Protein AF-0000000068522791 (afdb_homodimer)

Solvent-accessible surface area (backbone atoms only — not comparable to full-atom values): 18220 Å² total; per-residue (Å²): 136,84,82,79,76,77,77,78,77,76,76,75,74,74,69,74,73,70,72,64,65,71,56,60,36,57,36,72,69,38,44,44,50,60,45,30,53,58,14,50,74,73,72,33,70,61,61,42,84,34,72,59,32,18,51,50,21,39,50,47,45,63,75,40,37,73,50,70,36,30,86,83,41,71,41,74,68,46,68,53,55,20,36,40,41,31,57,43,73,51,34,90,73,70,37,47,43,54,42,52,48,59,22,52,62,17,47,83,14,49,39,77,88,78,70,42,61,50,98,46,73,20,61,49,20,39,39,62,41,15,47,78,32,42,31,34,13,55,28,74,45,72,36,88,56,54,68,32,7,25,37,36,27,36,24,38,38,54,57,21,68,48,74,96,58,72,39,115,137,84,81,79,77,76,76,75,74,76,74,74,73,74,68,73,71,69,71,65,63,70,55,59,35,56,35,72,68,38,43,44,49,60,45,30,52,59,13,51,74,73,72,33,68,62,60,41,84,33,71,58,34,18,50,48,21,39,50,48,45,64,76,40,38,73,48,71,37,30,87,84,43,72,41,73,67,47,69,53,55,20,36,40,41,31,56,41,75,52,34,90,72,68,36,47,42,55,43,51,48,58,22,54,62,17,47,83,14,48,38,78,87,78,69,41,61,49,97,46,75,20,61,49,18,39,39,63,40,15,46,79,32,43,31,32,14,55,28,74,44,74,34,88,57,54,69,31,6,26,38,35,28,36,26,39,36,54,57,22,69,48,76,95,57,73,38,116

Organism: Arachis hypogaea (NCBI:txid3818)

Secondary structure (DSSP, 8-state):
-------------------THHHHTTSHHHHHHHHHHHHHTTTPPPPEE-HHHHHHHHHHHHHTHHHHT-TTS-GGG-EETTEEEEEETT-S---HHHHHHHHHGGGGGEETTTTEE-SS--HHHHHHT-TT--EEEEEEEE-SSGGG-EEEEEEEES----TT----/-------------------THHHHTTSHHHHHHHHHHHHHTTTPPPPEE-HHHHHHHHHHHHHTHHHHT-TTS-GGG-EETTEEEEEETT-S---HHHHHHHHHGGGGGEETTTTEE-SS--HHHHHHT-TT--EEEEEEEE-SSGGG-EEEEEEEES----TT----

InterPro domains:
  IPR001283 Cysteine-rich secretory protein-related [PR00837] (47-65)
  IPR001283 Cysteine-rich secretory protein-related [PR00837] (99-112)
  IPR001283 Cysteine-rich secretory protein-related [PR00837] (122-138)
  IPR001283 Cysteine-rich secretory protein-related [PR00837] (151-164)
  IPR001283 Cysteine-rich secretory protein-related [PTHR10334] (29-162)
  IPR014044 CAP domain [PF00188] (32-156)
  IPR014044 CAP domain [SM00198] (26-164)
  IPR035940 CAP superfamily [G3DSA:3.40.33.10] (26-168)
  IPR035940 CAP superfamily [SSF55797] (18-168)

pLDDT: mean 84.37, std 18.83, range [30.98, 98.88]

Radius of gyration: 26.17 Å; Cα contacts (8 Å, |Δi|>4): 638; chains: 2; bounding box: 61×66×133 Å

Nearest PDB structures (foldseek):
  1xta-assembly1_B  TM=8.138E-01  e=1.873E-08  Naja atra
  1rc9-assembly1_A  TM=7.883E-01  e=1.256E-08  Trimeresurus stejnegeri
  1wvr-assembly1_A  TM=7.835E-01  e=2.288E-08  Protobothrops flavoviridis
  3mz8-assembly2_B  TM=7.778E-01  e=9.901E-08  Naja atra
  6any-assembly1_A  TM=7.409E-01  e=8.915E-07  Brugia malayi

Sequence (336 aa):
MKRLLKILVVLLKLLSVAPLSLLAQNLPRDYLEIHNNARASVGVGPLKWEPMLEMEAYEFLHQHIVVFCSKEVPVARYVSMGHNIARELGSKNFSGIDAVRTWVAQKKNYNHTSNSCVGGECRGYTQVVWKTTTHVGCARVMCDNKNAGIVVSCVYFPPGNIPALRPYMKRLLKILVVLLKLLSVAPLSLLAQNLPRDYLEIHNNARASVGVGPLKWEPMLEMEAYEFLHQHIVVFCSKEVPVARYVSMGHNIARELGSKNFSGIDAVRTWVAQKKNYNHTSNSCVGGEC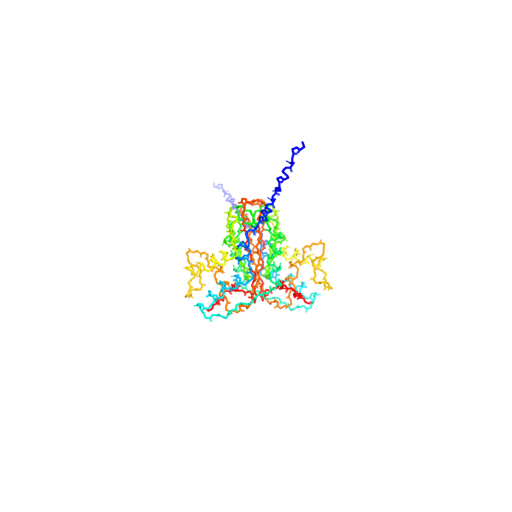RGYTQVVWKTTTHVGCARVMCDNKNAGIVVSCVYFPPGNIPALRPY

Foldseek 3Di:
DPPPPPPPPPPPPCPVPPPPVLVVCADPVNLQVLLQVLQVVVPADGADEDVVQQVVQVVVCVVCVCQLLDPPHDQCQDDDWQKHKDFDFLDARCYSNNRLVSQCVQVVQADQVVRDGHPDDNRSNLQSNQRVWHYKHKDKDQRPPSRSGIMMMMGIPPTDPDPPDGSD/DDDPPPPPPPPPPPPVPPPPVLVVCADPVNLQVLLQVLQVVVPADGADEDVVQQVVQVVVCVVCVCQLLDPVHPQCQDDDWQKHKDFDFLDARCGSNNRLVSQCVQVVQADQVVRDGHPDDNRSNLQSNQRVWHYKHKDKDQRPPSRSGIMMMMGIPPTDPDPPDGSD

Structure (mmCIF, N/CA/C/O backbone):
data_AF-0000000068522791-model_v1
#
loop_
_entity.id
_entity.type
_entity.pdbx_description
1 polymer 'SCP domain-containing protein'
#
loop_
_atom_site.group_PDB
_atom_site.id
_atom_site.type_symbol
_atom_site.label_atom_id
_atom_site.label_alt_id
_atom_site.label_comp_id
_atom_site.label_asym_id
_atom_site.label_entity_id
_atom_site.label_seq_id
_atom_site.pdbx_PDB_ins_code
_atom_site.Cartn_x
_atom_site.Cartn_y
_atom_site.Cartn_z
_atom_site.occupancy
_atom_site.B_iso_or_equiv
_atom_site.auth_seq_id
_atom_site.auth_comp_id
_atom_site.auth_asym_id
_atom_site.auth_atom_id
_atom_site.pdbx_PDB_model_num
ATOM 1 N N . MET A 1 1 ? 44.875 -30.5 -61.5 1 31.86 1 MET A N 1
ATOM 2 C CA . MET A 1 1 ? 43.594 -29.844 -61.438 1 31.86 1 MET A CA 1
ATOM 3 C C . MET A 1 1 ? 42.719 -30.438 -60.312 1 31.86 1 MET A C 1
ATOM 5 O O . MET A 1 1 ? 42 -31.422 -60.531 1 31.86 1 MET A O 1
ATOM 9 N N . LYS A 1 2 ? 43.312 -30.531 -59.031 1 30.98 2 LYS A N 1
ATOM 10 C CA . LYS A 1 2 ? 42.75 -31.062 -57.781 1 30.98 2 LYS A CA 1
ATOM 11 C C . LYS A 1 2 ? 41.469 -30.344 -57.406 1 30.98 2 LYS A C 1
ATOM 13 O O . LYS A 1 2 ? 41.406 -29.109 -57.469 1 30.98 2 LYS A O 1
ATOM 18 N N . ARG A 1 3 ? 40.219 -30.969 -57.594 1 33.72 3 ARG A N 1
ATOM 19 C CA . ARG A 1 3 ? 38.844 -30.688 -57.219 1 33.72 3 ARG A CA 1
ATOM 20 C C . ARG A 1 3 ? 38.75 -30.203 -55.781 1 33.72 3 ARG A C 1
ATOM 22 O O . ARG A 1 3 ? 39.281 -30.859 -54.875 1 33.72 3 ARG A O 1
ATOM 29 N N . LEU A 1 4 ? 38.719 -28.797 -55.531 1 37.19 4 LEU A N 1
ATOM 30 C CA . LEU A 1 4 ? 38.438 -27.984 -54.375 1 37.19 4 LEU A CA 1
ATOM 31 C C . LEU A 1 4 ? 37.188 -28.469 -53.625 1 37.19 4 LEU A C 1
ATOM 33 O O . LEU A 1 4 ? 36.094 -28.438 -54.188 1 37.19 4 LEU A O 1
ATOM 37 N N . LEU A 1 5 ? 37.188 -29.609 -53 1 42.97 5 LEU A N 1
ATOM 38 C CA . LEU A 1 5 ? 36.094 -30.062 -52.156 1 42.97 5 LEU A CA 1
ATOM 39 C C . LEU A 1 5 ? 35.625 -28.969 -51.219 1 42.97 5 LEU A C 1
ATOM 41 O O . LEU A 1 5 ? 36.438 -28.484 -50.406 1 42.97 5 LEU A O 1
ATOM 45 N N . LYS A 1 6 ? 34.719 -28.016 -51.688 1 41.56 6 LYS A N 1
ATOM 46 C CA . LYS A 1 6 ? 34.031 -27.031 -50.844 1 41.56 6 LYS A CA 1
ATOM 47 C C . LYS A 1 6 ? 33.375 -27.688 -49.625 1 41.56 6 LYS A C 1
ATOM 49 O O . LYS A 1 6 ? 32.594 -28.625 -49.781 1 41.56 6 LYS A O 1
ATOM 54 N N . ILE A 1 7 ? 34.062 -27.766 -48.5 1 40.97 7 ILE A N 1
ATOM 55 C CA . ILE A 1 7 ? 33.531 -28.062 -47.188 1 40.97 7 ILE A CA 1
ATOM 56 C C . ILE A 1 7 ? 32.344 -27.125 -46.906 1 40.97 7 ILE A C 1
ATOM 58 O O . ILE A 1 7 ? 32.5 -25.906 -46.875 1 40.97 7 ILE A O 1
ATOM 62 N N . LEU A 1 8 ? 31.141 -27.438 -47.375 1 38.88 8 LEU A N 1
ATOM 63 C CA . LEU A 1 8 ? 29.938 -26.734 -46.906 1 38.88 8 LEU A CA 1
ATOM 64 C C . LEU A 1 8 ? 29.844 -26.75 -45.406 1 38.88 8 LEU A C 1
ATOM 66 O O . LEU A 1 8 ? 29.734 -27.812 -44.781 1 38.88 8 LEU A O 1
ATOM 70 N N . VAL A 1 9 ? 30.469 -25.828 -44.656 1 40.41 9 VAL A N 1
ATOM 71 C CA . VAL A 1 9 ? 30.25 -25.594 -43.219 1 40.41 9 VAL A CA 1
ATOM 72 C C . VAL A 1 9 ? 28.781 -25.328 -42.969 1 40.41 9 VAL A C 1
ATOM 74 O O . VAL A 1 9 ? 28.219 -24.344 -43.469 1 40.41 9 VAL A O 1
ATOM 77 N N . VAL A 1 10 ? 27.938 -26.391 -42.906 1 39.25 10 VAL A N 1
ATOM 78 C CA . VAL A 1 10 ? 26.594 -26.203 -42.375 1 39.25 10 VAL A CA 1
ATOM 79 C C . VAL A 1 10 ? 26.641 -25.453 -41.062 1 39.25 10 VAL A C 1
ATOM 81 O O . VA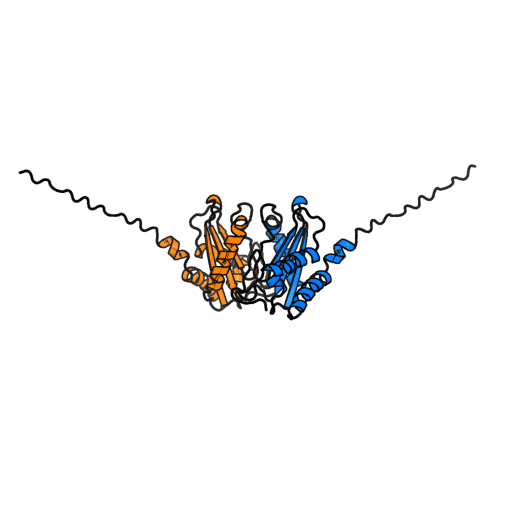L A 1 10 ? 27.203 -25.969 -40.094 1 39.25 10 VAL A O 1
ATOM 84 N N . LEU A 1 11 ? 26.734 -24.156 -41.062 1 42 11 LEU A N 1
ATOM 85 C CA . LEU A 1 11 ? 26.484 -23.344 -39.875 1 42 11 LEU A CA 1
ATOM 86 C C . LEU A 1 11 ? 25.156 -23.719 -39.25 1 42 11 LEU A C 1
ATOM 88 O O . LEU A 1 11 ? 24.094 -23.453 -39.812 1 42 11 LEU A O 1
ATOM 92 N N . LEU A 1 12 ? 25.062 -24.906 -38.656 1 40.38 12 LEU A N 1
ATOM 93 C CA . LEU A 1 12 ? 23.922 -25.125 -37.781 1 40.38 12 LEU A CA 1
ATOM 94 C C . LEU A 1 12 ? 23.734 -23.953 -36.844 1 40.38 12 LEU A C 1
ATOM 96 O O . LEU A 1 12 ? 24.609 -23.625 -36.031 1 40.38 12 LEU A O 1
ATOM 100 N N . LYS A 1 13 ? 23.094 -22.859 -37.312 1 40.22 13 LYS A N 1
ATOM 101 C CA . LYS A 1 13 ? 22.578 -21.797 -36.469 1 40.22 13 LYS A CA 1
ATOM 102 C C . LYS A 1 13 ? 21.984 -22.359 -35.188 1 40.22 13 LYS A C 1
ATOM 104 O O . LYS A 1 13 ? 21 -23.109 -35.219 1 40.22 13 LYS A O 1
ATOM 109 N N . LEU A 1 14 ? 22.766 -22.703 -34.188 1 41.62 14 LEU A N 1
ATOM 110 C CA . LEU A 1 14 ? 22.312 -22.828 -32.812 1 41.62 14 LEU A CA 1
ATOM 111 C C . LEU A 1 14 ? 21.359 -21.688 -32.469 1 41.62 14 LEU A C 1
ATOM 113 O O . LEU A 1 14 ? 21.797 -20.562 -32.25 1 41.62 14 LEU A O 1
ATOM 117 N N . LEU A 1 15 ? 20.312 -21.484 -33.219 1 40.19 15 LEU A N 1
ATOM 118 C CA . LEU A 1 15 ? 19.344 -20.594 -32.625 1 40.19 15 LEU A CA 1
ATOM 119 C C . LEU A 1 15 ? 19.188 -20.875 -31.125 1 40.19 15 LEU A C 1
ATOM 121 O O . LEU A 1 15 ? 18.844 -21.984 -30.734 1 40.19 15 LEU A O 1
ATOM 125 N N . SER A 1 16 ? 20.031 -20.406 -30.359 1 41.19 16 SER A N 1
ATOM 126 C CA . SER A 1 16 ? 19.875 -20.375 -28.906 1 41.19 16 SER A CA 1
ATOM 127 C C . SER A 1 16 ? 18.406 -20.172 -28.516 1 41.19 16 SER A C 1
ATOM 129 O O . SER A 1 16 ? 17.812 -19.156 -28.859 1 41.19 16 SER A O 1
ATOM 131 N N . VAL A 1 17 ? 17.5 -21.109 -28.609 1 42.47 17 VAL A N 1
ATOM 132 C CA . VAL A 1 17 ? 16.203 -21.078 -27.953 1 42.47 17 VAL A CA 1
ATOM 133 C C . VAL A 1 17 ? 16.344 -20.453 -26.562 1 42.47 17 VAL A C 1
ATOM 135 O O . VAL A 1 17 ? 16.969 -21.047 -25.672 1 42.47 17 VAL A O 1
ATOM 138 N N . ALA A 1 18 ? 16.609 -19.297 -26.391 1 44.66 18 ALA A N 1
ATOM 139 C CA . ALA A 1 18 ? 16.375 -18.672 -25.094 1 44.66 18 ALA A CA 1
ATOM 140 C C . ALA A 1 18 ? 15.195 -19.328 -24.375 1 44.66 18 ALA A C 1
ATOM 142 O O . ALA A 1 18 ? 14.125 -19.531 -24.969 1 44.66 18 ALA A O 1
ATOM 143 N N . PRO A 1 19 ? 15.281 -20.078 -23.203 1 46.03 19 PRO A N 1
ATOM 144 C CA . PRO A 1 19 ? 14.305 -21 -22.625 1 46.03 19 PRO A CA 1
ATOM 145 C C . PRO A 1 19 ? 12.906 -20.406 -22.531 1 46.03 19 PRO A C 1
ATOM 147 O O . PRO A 1 19 ? 12.719 -19.344 -21.906 1 46.03 19 PRO A O 1
ATOM 150 N N . LEU A 1 20 ? 11.914 -20.5 -23.391 1 47.22 20 LEU A N 1
ATOM 151 C CA . LEU A 1 20 ? 10.461 -20.422 -23.359 1 47.22 20 LEU A CA 1
ATOM 152 C C . LEU A 1 20 ? 9.93 -20.672 -21.953 1 47.22 20 LEU A C 1
ATOM 154 O O . LEU A 1 20 ? 8.875 -20.156 -21.578 1 47.22 20 LEU A O 1
ATOM 158 N N . SER A 1 21 ? 10.648 -21.516 -21.125 1 48.28 21 SER A N 1
ATOM 159 C CA . SER A 1 21 ? 10.18 -21.922 -19.812 1 48.28 21 SER A CA 1
ATOM 160 C C . SER A 1 21 ? 10.039 -20.734 -18.875 1 48.28 21 SER A C 1
ATOM 162 O O . SER A 1 21 ? 9.141 -20.703 -18.031 1 48.28 21 SER A O 1
ATOM 164 N N . LEU A 1 22 ? 11.031 -19.719 -18.844 1 53.22 22 LEU A N 1
ATOM 165 C CA . LEU A 1 22 ? 10.945 -18.562 -17.953 1 53.22 22 LEU A CA 1
ATOM 166 C C . LEU A 1 22 ? 9.688 -17.75 -18.234 1 53.22 22 LEU A C 1
ATOM 168 O O . LEU A 1 22 ? 9.062 -17.219 -17.312 1 53.22 22 LEU A O 1
ATOM 172 N N . LEU A 1 23 ? 9.234 -17.75 -19.484 1 59.53 23 LEU A N 1
ATOM 173 C CA . LEU A 1 23 ? 8.016 -17.031 -19.844 1 59.53 23 LEU A CA 1
ATOM 174 C C . LEU A 1 23 ? 6.781 -17.781 -19.344 1 59.53 23 LEU A C 1
ATOM 176 O O . LEU A 1 23 ? 5.816 -17.156 -18.906 1 59.53 23 LEU A O 1
ATOM 180 N N . ALA A 1 24 ? 6.91 -19.156 -19.281 1 70.5 24 ALA A N 1
ATOM 181 C CA . ALA A 1 24 ? 5.727 -19.969 -19 1 70.5 24 ALA A CA 1
ATOM 182 C C . ALA A 1 24 ? 5.281 -19.812 -17.547 1 70.5 24 ALA A C 1
ATOM 184 O O . ALA A 1 24 ? 4.086 -19.859 -17.25 1 70.5 24 ALA A O 1
ATOM 185 N N . GLN A 1 25 ? 6.027 -19.375 -16.625 1 82.31 25 GLN A N 1
ATOM 186 C CA . GLN A 1 25 ? 5.648 -19.297 -15.227 1 82.31 25 GLN A CA 1
ATOM 187 C C . GLN A 1 25 ? 5.402 -17.859 -14.805 1 82.31 25 GLN A C 1
ATOM 189 O O . GLN A 1 25 ? 5.121 -17.578 -13.633 1 82.31 25 GLN A O 1
ATOM 194 N N . ASN A 1 26 ? 5.285 -17 -15.867 1 90.81 26 ASN A N 1
ATOM 195 C CA . ASN A 1 26 ? 5.219 -15.578 -15.562 1 90.81 26 ASN A CA 1
ATOM 196 C C . ASN A 1 26 ? 4.129 -14.883 -16.375 1 90.81 26 ASN A C 1
ATOM 198 O O . ASN A 1 26 ? 4.082 -13.656 -16.438 1 90.81 26 ASN A O 1
ATOM 202 N N . LEU A 1 27 ? 3.234 -15.766 -17.031 1 94.31 27 LEU A N 1
ATOM 203 C CA . LEU A 1 27 ? 2.125 -15.211 -17.797 1 94.31 27 LEU A CA 1
ATOM 204 C C . LEU A 1 27 ? 0.906 -14.984 -16.906 1 94.31 27 LEU A C 1
ATOM 206 O O . LEU A 1 27 ? 0.751 -15.641 -15.875 1 94.31 27 LEU A O 1
ATOM 210 N N . PRO A 1 28 ? 0.032 -14.062 -17.312 1 96.69 28 PRO A N 1
ATOM 211 C CA . PRO A 1 28 ? -1.192 -13.812 -16.547 1 96.69 28 PRO A CA 1
ATOM 212 C C . PRO A 1 28 ? -1.929 -15.102 -16.172 1 96.69 28 PRO A C 1
ATOM 214 O O . PRO A 1 28 ? -2.379 -15.25 -15.039 1 96.69 28 PRO A O 1
ATOM 217 N N . ARG A 1 29 ? -2.01 -16.047 -17.156 1 96.88 29 ARG A N 1
ATOM 218 C CA . ARG A 1 29 ? -2.734 -17.297 -16.891 1 96.88 29 ARG A CA 1
ATOM 219 C C . ARG A 1 29 ? -2.078 -18.078 -15.75 1 96.88 29 ARG A C 1
ATOM 221 O O . ARG A 1 29 ? -2.762 -18.75 -14.977 1 96.88 29 ARG A O 1
ATOM 228 N N . ASP A 1 30 ? -0.759 -18.031 -15.656 1 97 30 ASP A N 1
ATOM 229 C CA . ASP A 1 30 ? -0.034 -18.75 -14.609 1 97 30 ASP A CA 1
ATOM 230 C C . ASP A 1 30 ? -0.344 -18.156 -13.234 1 97 30 ASP A C 1
ATOM 232 O O . ASP A 1 30 ? -0.608 -18.906 -12.289 1 97 30 ASP A O 1
ATOM 236 N N . TYR A 1 31 ? -0.304 -16.812 -13.117 1 98.19 31 TYR A N 1
ATOM 237 C CA . TYR A 1 31 ? -0.677 -16.156 -11.875 1 98.19 31 TYR A CA 1
ATOM 238 C C . TYR A 1 31 ? -2.105 -16.5 -11.477 1 98.19 31 TYR A C 1
ATOM 240 O O . TYR A 1 31 ? -2.371 -16.828 -10.32 1 98.19 31 TYR A O 1
ATOM 248 N N . LEU A 1 32 ? -3.012 -16.453 -12.43 1 98.69 32 LEU A N 1
ATOM 249 C CA . LEU A 1 32 ? -4.434 -16.656 -12.172 1 98.69 32 LEU A CA 1
ATOM 250 C C . LEU A 1 32 ? -4.699 -18.078 -11.695 1 98.69 32 LEU A C 1
ATOM 252 O O . LEU A 1 32 ? -5.488 -18.297 -10.766 1 98.69 32 LEU A O 1
ATOM 256 N N . GLU A 1 33 ? -4.066 -19 -12.336 1 98.31 33 GLU A N 1
ATOM 257 C CA . GLU A 1 33 ? -4.332 -20.406 -12.008 1 98.31 33 GLU A CA 1
ATOM 258 C C . GLU A 1 33 ? -4.012 -20.688 -10.547 1 98.31 33 GLU A C 1
ATOM 260 O O . GLU A 1 33 ? -4.844 -21.25 -9.82 1 98.31 33 GLU A O 1
ATOM 265 N N . ILE A 1 34 ? -2.859 -20.312 -10.086 1 98.31 34 ILE A N 1
ATOM 266 C CA . ILE A 1 34 ? -2.463 -20.609 -8.711 1 98.31 34 ILE A CA 1
ATOM 267 C C . ILE A 1 34 ? -3.295 -19.781 -7.738 1 98.31 34 ILE A C 1
ATOM 269 O O . ILE A 1 34 ? -3.676 -20.25 -6.668 1 98.31 34 ILE A O 1
ATOM 273 N N . HIS A 1 35 ? -3.615 -18.516 -8.016 1 98.81 35 HIS A N 1
ATOM 274 C CA . HIS A 1 35 ? -4.543 -17.75 -7.195 1 98.81 35 HIS A CA 1
ATOM 275 C C . HIS A 1 35 ? -5.891 -18.453 -7.074 1 98.81 35 HIS A C 1
ATOM 277 O O . HIS A 1 35 ? -6.395 -18.641 -5.965 1 98.81 35 HIS A O 1
ATOM 283 N N . ASN A 1 36 ? -6.414 -18.812 -8.203 1 98.88 36 ASN A N 1
ATOM 284 C CA . ASN A 1 36 ? -7.793 -19.297 -8.242 1 98.88 36 ASN A CA 1
ATOM 285 C C . ASN A 1 36 ? -7.91 -20.703 -7.648 1 98.88 36 ASN A C 1
ATOM 287 O O . ASN A 1 36 ? -8.953 -21.062 -7.094 1 98.88 36 ASN A O 1
ATOM 291 N N . ASN A 1 37 ? -6.875 -21.469 -7.77 1 98.81 37 ASN A N 1
ATOM 292 C CA . ASN A 1 37 ? -6.855 -22.734 -7.035 1 98.81 37 ASN A CA 1
ATOM 293 C C . ASN A 1 37 ? -6.965 -22.5 -5.531 1 98.81 37 ASN A C 1
ATOM 295 O O . ASN A 1 37 ? -7.727 -23.188 -4.844 1 98.81 37 ASN A O 1
ATOM 299 N N . ALA A 1 38 ? -6.176 -21.562 -4.984 1 98.81 38 ALA A N 1
ATOM 300 C CA . ALA A 1 38 ? -6.238 -21.234 -3.566 1 98.81 38 ALA A CA 1
ATOM 301 C C . ALA A 1 38 ? -7.621 -20.719 -3.184 1 98.81 38 ALA A C 1
ATOM 303 O O . ALA A 1 38 ? -8.164 -21.094 -2.139 1 98.81 38 ALA A O 1
ATOM 304 N N . ARG A 1 39 ? -8.203 -19.859 -4.02 1 98.88 39 ARG A N 1
ATOM 305 C CA . ARG A 1 39 ? -9.516 -19.281 -3.766 1 98.88 39 ARG A CA 1
ATOM 306 C C . ARG A 1 39 ? -10.602 -20.344 -3.799 1 98.88 39 ARG A C 1
ATOM 308 O O . ARG A 1 39 ? -11.484 -20.359 -2.938 1 98.88 39 ARG A O 1
ATOM 315 N N . ALA A 1 40 ? -10.531 -21.281 -4.738 1 98.81 40 ALA A N 1
ATOM 316 C CA . ALA A 1 40 ? -11.5 -22.359 -4.84 1 98.81 40 ALA A CA 1
ATOM 317 C C . ALA A 1 40 ? -11.484 -23.234 -3.584 1 98.81 40 ALA A C 1
ATOM 319 O O . ALA A 1 40 ? -12.531 -23.719 -3.143 1 98.81 40 ALA A O 1
ATOM 320 N N . SER A 1 41 ? -10.352 -23.375 -3.037 1 98.38 41 SER A N 1
ATOM 321 C CA . SER A 1 41 ? -10.18 -24.25 -1.887 1 98.38 41 SER A CA 1
ATOM 322 C C . SER A 1 41 ? -10.938 -23.734 -0.67 1 98.38 41 SER A C 1
ATOM 324 O O . SER A 1 41 ? -11.18 -24.469 0.284 1 98.38 41 SER A O 1
ATOM 326 N N . VAL A 1 42 ? -11.32 -22.469 -0.672 1 98.25 42 VAL A N 1
ATOM 327 C CA . VAL A 1 42 ? -12.047 -21.922 0.468 1 98.25 42 VAL A CA 1
ATOM 328 C C . VAL A 1 42 ? -13.406 -21.406 0.012 1 98.25 42 VAL A C 1
ATOM 330 O O . VAL A 1 42 ? -14.078 -20.688 0.75 1 98.25 42 VAL A O 1
ATOM 333 N N . GLY A 1 43 ? -13.75 -21.609 -1.221 1 98.38 43 GLY A N 1
ATOM 334 C CA . GLY A 1 43 ? -15.094 -21.375 -1.708 1 98.38 43 GLY A CA 1
ATOM 335 C C . GLY A 1 43 ? -15.328 -19.938 -2.131 1 98.38 43 GLY A C 1
ATOM 336 O O . GLY A 1 43 ? -16.453 -19.438 -2.107 1 98.38 43 GLY A O 1
ATOM 337 N N . VAL A 1 44 ? -14.32 -19.172 -2.434 1 98.44 44 VAL A N 1
ATOM 338 C CA . VAL A 1 44 ? -14.5 -17.812 -2.9 1 98.44 44 VAL A CA 1
ATOM 339 C C . VAL A 1 44 ? -14.312 -17.75 -4.414 1 98.44 44 VAL A C 1
ATOM 341 O O . VAL A 1 44 ? -13.656 -18.609 -5 1 98.44 44 VAL A O 1
ATOM 344 N N . GLY A 1 45 ? -14.914 -16.812 -5.125 1 98.62 45 GLY A N 1
ATOM 345 C CA . GLY A 1 45 ? -14.953 -16.703 -6.574 1 98.62 45 GLY A CA 1
ATOM 346 C C . GLY A 1 45 ? -13.594 -16.469 -7.195 1 98.62 45 GLY A C 1
ATOM 347 O O . GLY A 1 45 ? -12.695 -15.93 -6.547 1 98.62 45 GLY A O 1
ATOM 348 N N . PRO A 1 46 ? -13.406 -16.797 -8.414 1 98.88 46 PRO A N 1
ATOM 349 C CA . PRO A 1 46 ? -12.117 -16.625 -9.094 1 98.88 46 PRO A CA 1
ATOM 350 C C . PRO A 1 46 ? -11.805 -15.172 -9.414 1 98.88 46 PRO A C 1
ATOM 352 O O . PRO A 1 46 ? -12.711 -14.344 -9.523 1 98.88 46 PRO A O 1
ATOM 355 N N . LEU A 1 47 ? -10.508 -14.898 -9.516 1 98.88 47 LEU A N 1
ATOM 356 C CA . LEU A 1 47 ? -10.039 -13.602 -9.984 1 98.88 47 LEU A CA 1
ATOM 357 C C . LEU A 1 47 ? -9.969 -13.562 -11.508 1 98.88 47 LEU A C 1
ATOM 359 O O . LEU A 1 47 ? -9.781 -14.602 -12.148 1 98.88 47 LEU A O 1
ATOM 363 N N . LYS A 1 48 ? -10.102 -12.438 -12.031 1 98.81 48 LYS A N 1
ATOM 364 C CA . LYS A 1 48 ? -9.812 -12.133 -13.43 1 98.81 48 LYS A CA 1
ATOM 365 C C . LYS A 1 48 ? -8.602 -11.219 -13.555 1 98.81 48 LYS A C 1
ATOM 367 O O . LYS A 1 48 ? -8.305 -10.438 -12.648 1 98.81 48 LYS A O 1
ATOM 372 N N . TRP A 1 49 ? -7.941 -11.336 -14.734 1 98.38 49 TRP A N 1
ATOM 373 C CA . TRP A 1 49 ? -6.781 -10.484 -14.977 1 98.38 49 TRP A CA 1
ATOM 374 C C . TRP A 1 49 ? -7.207 -9.086 -15.406 1 98.38 49 TRP A C 1
ATOM 376 O O . TRP A 1 49 ? -8.125 -8.93 -16.219 1 98.38 49 TRP A O 1
ATOM 386 N N . GLU A 1 50 ? -6.613 -8.117 -14.812 1 97.31 50 GLU A N 1
ATOM 387 C CA . GLU A 1 50 ? -6.863 -6.73 -15.211 1 97.31 50 GLU A CA 1
ATOM 388 C C . GLU A 1 50 ? -5.574 -6.039 -15.641 1 97.31 50 GLU A C 1
ATOM 390 O O . GLU A 1 50 ? -4.719 -5.734 -14.805 1 97.31 50 GLU A O 1
ATOM 395 N N . PRO A 1 51 ? -5.41 -5.703 -16.922 1 95.88 51 PRO A N 1
ATOM 396 C CA . PRO A 1 51 ? -4.18 -5.098 -17.438 1 95.88 51 PRO A CA 1
ATOM 397 C C . PRO A 1 51 ? -3.826 -3.793 -16.719 1 95.88 51 PRO A C 1
ATOM 399 O O . PRO A 1 51 ? -2.645 -3.49 -16.531 1 95.88 51 PRO A O 1
ATOM 402 N N . MET A 1 52 ? -4.812 -3.039 -16.297 1 92.5 52 MET A N 1
ATOM 403 C CA . MET A 1 52 ? -4.527 -1.787 -15.602 1 92.5 52 MET A CA 1
ATOM 404 C C . MET A 1 52 ? -3.881 -2.053 -14.242 1 92.5 52 MET A C 1
ATOM 406 O O . MET A 1 52 ? -3.037 -1.277 -13.789 1 92.5 52 MET A O 1
ATOM 410 N N . LEU A 1 53 ? -4.293 -3.123 -13.641 1 95.12 53 LEU A N 1
ATOM 411 C CA . LEU A 1 53 ? -3.674 -3.496 -12.375 1 95.12 53 LEU A CA 1
ATOM 412 C C . LEU A 1 53 ? -2.258 -4.02 -12.594 1 95.12 53 LEU A C 1
ATOM 414 O O . LEU A 1 53 ? -1.378 -3.811 -11.75 1 95.12 53 LEU A O 1
ATOM 418 N N . GLU A 1 54 ? -2.027 -4.707 -13.664 1 96.31 54 GLU A N 1
ATOM 419 C CA . GLU A 1 54 ? -0.678 -5.113 -14.047 1 96.31 54 GLU A CA 1
ATOM 420 C C . GLU A 1 54 ? 0.237 -3.902 -14.203 1 96.31 54 GLU A C 1
ATOM 422 O O . GLU A 1 54 ? 1.367 -3.9 -13.711 1 96.31 54 GLU A O 1
ATOM 427 N N . MET A 1 55 ? -0.238 -2.934 -14.906 1 92.94 55 MET A N 1
ATOM 428 C CA . MET A 1 55 ? 0.533 -1.709 -15.102 1 92.94 55 MET A CA 1
ATOM 429 C C . MET A 1 55 ? 0.819 -1.026 -13.773 1 92.94 55 MET A C 1
ATOM 431 O O . MET A 1 55 ? 1.927 -0.536 -13.547 1 92.94 55 MET A O 1
ATOM 435 N N . GLU A 1 56 ? -0.206 -0.99 -12.922 1 90.19 56 GLU A N 1
ATOM 436 C CA . GLU A 1 56 ? -0.023 -0.417 -11.594 1 90.19 56 GLU A CA 1
ATOM 437 C C . GLU A 1 56 ? 1.065 -1.156 -10.82 1 90.19 56 GLU A C 1
ATOM 439 O O . GLU A 1 56 ? 1.913 -0.53 -10.18 1 90.19 56 GLU A O 1
ATOM 444 N N . ALA A 1 57 ? 1.045 -2.451 -10.836 1 93.62 57 ALA A N 1
ATOM 445 C CA . ALA A 1 57 ? 2.057 -3.268 -10.164 1 93.62 57 ALA A CA 1
ATOM 446 C C . ALA A 1 57 ? 3.451 -2.963 -10.711 1 93.62 57 ALA A C 1
ATOM 448 O O . ALA A 1 57 ? 4.406 -2.816 -9.945 1 93.62 57 ALA A O 1
ATOM 449 N N . TYR A 1 58 ? 3.541 -2.838 -12 1 92.75 58 TYR A N 1
ATOM 450 C CA . TYR A 1 58 ? 4.812 -2.561 -12.656 1 92.75 58 TYR A CA 1
ATOM 451 C C . TYR A 1 58 ? 5.34 -1.185 -12.273 1 92.75 58 TYR A C 1
ATOM 453 O O . TYR A 1 58 ? 6.508 -1.041 -11.898 1 92.75 58 TYR A O 1
ATOM 461 N N . GLU A 1 59 ? 4.508 -0.212 -12.359 1 87.06 59 GLU A N 1
ATOM 462 C CA . GLU A 1 59 ? 4.914 1.158 -12.055 1 87.06 59 GLU A CA 1
ATOM 463 C C . GLU A 1 59 ? 5.309 1.305 -10.594 1 87.06 59 GLU A C 1
ATOM 465 O O . GLU A 1 59 ? 6.254 2.023 -10.266 1 87.06 59 GLU A O 1
ATOM 470 N N . PHE A 1 60 ? 4.562 0.656 -9.789 1 87 60 PHE A N 1
ATOM 471 C CA . PHE A 1 60 ? 4.895 0.683 -8.367 1 87 60 PHE A CA 1
ATOM 472 C C . PHE A 1 60 ? 6.301 0.153 -8.125 1 87 60 PHE A C 1
ATOM 474 O O . PHE A 1 60 ? 7.098 0.784 -7.43 1 87 60 PHE A O 1
ATOM 481 N N . LEU A 1 61 ? 6.609 -0.978 -8.641 1 88.81 61 LEU A N 1
ATOM 482 C CA . LEU A 1 61 ? 7.934 -1.563 -8.461 1 88.81 61 LEU A CA 1
ATOM 483 C C . LEU A 1 61 ? 9.016 -0.654 -9.039 1 88.81 61 LEU A C 1
ATOM 485 O O . LEU A 1 61 ? 10.07 -0.48 -8.438 1 88.81 61 LEU A O 1
ATOM 489 N N . HIS A 1 62 ? 8.711 -0.13 -10.156 1 85.56 62 HIS A N 1
ATOM 490 C CA . HIS A 1 62 ? 9.695 0.734 -10.789 1 85.56 62 HIS A CA 1
ATOM 491 C C . HIS A 1 62 ? 9.961 1.979 -9.945 1 85.56 62 HIS A C 1
ATOM 493 O O . HIS A 1 62 ? 11.117 2.391 -9.789 1 85.56 62 HIS A O 1
ATOM 499 N N . GLN A 1 63 ? 8.953 2.504 -9.453 1 80.31 63 GLN A N 1
ATOM 500 C CA . GLN A 1 63 ? 9.078 3.717 -8.648 1 80.31 63 GLN A CA 1
ATOM 501 C C . GLN A 1 63 ? 9.812 3.441 -7.344 1 80.31 63 GLN A C 1
ATOM 503 O O . GLN A 1 63 ? 10.523 4.309 -6.828 1 80.31 63 GLN A O 1
ATOM 508 N N . HIS A 1 64 ? 9.656 2.201 -6.887 1 82.12 64 HIS A N 1
ATOM 509 C CA . HIS A 1 64 ? 10.203 1.895 -5.57 1 82.12 64 HIS A CA 1
ATOM 510 C C . HIS A 1 64 ? 11.281 0.82 -5.664 1 82.12 64 HIS A C 1
ATOM 512 O O . HIS A 1 64 ? 11.523 0.09 -4.699 1 82.12 64 HIS A O 1
ATOM 518 N N . ILE A 1 65 ? 11.906 0.767 -6.738 1 82.12 65 ILE A N 1
ATOM 519 C CA . ILE A 1 65 ? 12.812 -0.341 -7.027 1 82.12 65 ILE A CA 1
ATOM 520 C C . ILE A 1 65 ? 13.977 -0.319 -6.047 1 82.12 65 ILE A C 1
ATOM 522 O O . ILE A 1 65 ? 14.469 -1.371 -5.629 1 82.12 65 ILE A O 1
ATOM 526 N N . VAL A 1 66 ? 14.422 0.824 -5.621 1 79.25 66 VAL A N 1
ATOM 527 C CA . VAL A 1 66 ? 15.547 0.959 -4.703 1 79.25 66 VAL A CA 1
ATOM 528 C C . VAL A 1 66 ? 15.188 0.339 -3.355 1 79.25 66 VAL A C 1
ATOM 530 O O . VAL A 1 66 ? 16.047 -0.218 -2.674 1 79.25 66 VAL A O 1
ATOM 533 N N . VAL A 1 67 ? 13.953 0.43 -3.033 1 79.56 67 VAL A N 1
ATOM 534 C CA . VAL A 1 67 ? 13.484 -0.128 -1.768 1 79.56 67 VAL A CA 1
ATOM 535 C C . VAL A 1 67 ? 13.406 -1.649 -1.871 1 79.56 67 VAL A C 1
ATOM 537 O O . VAL A 1 67 ? 14.016 -2.363 -1.071 1 79.56 67 VAL A O 1
ATOM 540 N N . PHE A 1 68 ? 12.797 -2.123 -2.863 1 84.06 68 PHE A N 1
ATOM 541 C CA . PHE A 1 68 ? 12.43 -3.535 -2.918 1 84.06 68 PHE A CA 1
ATOM 542 C C . PHE A 1 68 ? 13.594 -4.371 -3.449 1 84.06 68 PHE A C 1
ATOM 544 O O . PHE A 1 68 ? 13.586 -5.598 -3.33 1 84.06 68 PHE A O 1
ATOM 551 N N . CYS A 1 69 ? 14.586 -3.67 -3.91 1 83.5 69 CYS A N 1
ATOM 552 C CA . CYS A 1 69 ? 15.789 -4.367 -4.328 1 83.5 69 CYS A CA 1
ATOM 553 C C . CYS A 1 69 ? 16.891 -4.223 -3.287 1 83.5 69 CYS A C 1
ATOM 555 O O . CYS A 1 69 ? 18.016 -4.711 -3.484 1 83.5 69 CYS A O 1
ATOM 557 N N . SER A 1 70 ? 16.562 -3.52 -2.271 1 79.75 70 SER A N 1
ATOM 558 C CA . SER A 1 70 ? 17.531 -3.395 -1.197 1 79.75 70 SER A CA 1
ATOM 559 C C . SER A 1 70 ? 17.641 -4.684 -0.389 1 79.75 70 SER A C 1
ATOM 561 O O . SER A 1 70 ? 16.625 -5.266 -0.008 1 79.75 70 SER A O 1
ATOM 563 N N . LYS A 1 71 ? 18.844 -5.016 0.001 1 75 71 LYS A N 1
ATOM 564 C CA . LYS A 1 71 ? 19.078 -6.219 0.793 1 75 71 LYS A CA 1
ATOM 565 C C . LYS A 1 71 ? 18.625 -6.02 2.24 1 75 71 LYS A C 1
ATOM 567 O O . LYS A 1 71 ? 18.406 -6.988 2.969 1 75 71 LYS A O 1
ATOM 572 N N . GLU A 1 72 ? 18.484 -4.789 2.553 1 72.88 72 GLU A N 1
ATOM 573 C CA . GLU A 1 72 ? 18.188 -4.453 3.943 1 72.88 72 GLU A CA 1
ATOM 574 C C . GLU A 1 72 ? 16.688 -4.477 4.211 1 72.88 72 GLU A C 1
ATOM 576 O O . GLU A 1 72 ? 16.266 -4.477 5.367 1 72.88 72 GLU A O 1
ATOM 581 N N . VAL A 1 73 ? 15.93 -4.535 3.109 1 70.5 73 VAL A N 1
ATOM 582 C CA . VAL A 1 73 ? 14.484 -4.469 3.275 1 70.5 73 VAL A CA 1
ATOM 583 C C . VAL A 1 73 ? 13.891 -5.875 3.219 1 70.5 73 VAL A C 1
ATOM 585 O O . VAL A 1 73 ? 14.039 -6.578 2.215 1 70.5 73 VAL A O 1
ATOM 588 N N . PRO A 1 74 ? 13.359 -6.234 4.336 1 69.25 74 PRO A N 1
ATOM 589 C CA . PRO A 1 74 ? 12.641 -7.512 4.27 1 69.25 74 PRO A CA 1
ATOM 590 C C . PRO A 1 74 ? 11.336 -7.418 3.48 1 69.25 74 PRO A C 1
ATOM 592 O O . PRO A 1 74 ? 10.305 -7.023 4.031 1 69.25 74 PRO A O 1
ATOM 595 N N . VAL A 1 75 ? 11.305 -7.773 2.324 1 65.38 75 VAL A N 1
ATOM 596 C CA . VAL A 1 75 ? 10.211 -7.586 1.383 1 65.38 75 VAL A CA 1
ATOM 597 C C . VAL A 1 75 ? 9.078 -8.562 1.71 1 65.38 75 VAL A C 1
ATOM 599 O O . VAL A 1 75 ? 7.898 -8.227 1.562 1 65.38 75 VAL A O 1
ATOM 602 N N . ALA A 1 76 ? 9.453 -9.688 2.166 1 59.44 76 ALA A N 1
ATOM 603 C CA . ALA A 1 76 ? 8.484 -10.742 2.432 1 59.44 76 ALA A CA 1
ATOM 604 C C . ALA A 1 76 ? 7.43 -10.281 3.434 1 59.44 76 ALA A C 1
ATOM 606 O O . ALA A 1 76 ? 6.348 -10.867 3.52 1 59.44 76 ALA A O 1
ATOM 607 N N . ARG A 1 77 ? 7.703 -9.156 3.949 1 61 77 ARG A N 1
ATOM 608 C CA . ARG A 1 77 ? 6.793 -8.672 4.98 1 61 77 ARG A CA 1
ATOM 609 C C . ARG A 1 77 ? 6.023 -7.445 4.504 1 61 77 ARG A C 1
ATOM 611 O O . ARG A 1 77 ? 5.215 -6.887 5.25 1 61 77 ARG A O 1
ATOM 618 N N . TYR A 1 78 ? 6.309 -7.184 3.299 1 69.19 78 TYR A N 1
ATOM 619 C CA . TYR A 1 78 ? 5.57 -6.012 2.848 1 69.19 78 TYR A CA 1
ATOM 620 C C . TYR A 1 78 ? 4.137 -6.375 2.484 1 69.19 78 TYR A C 1
ATOM 622 O O . TYR A 1 78 ? 3.904 -7.152 1.555 1 69.19 78 TYR A O 1
ATOM 630 N N . VAL A 1 79 ? 3.254 -5.883 3.336 1 67.56 79 VAL A N 1
ATOM 631 C CA . VAL A 1 79 ? 1.836 -6.117 3.086 1 67.56 79 VAL A CA 1
ATOM 632 C C . VAL A 1 79 ? 1.073 -4.797 3.152 1 67.56 79 VAL A C 1
ATOM 634 O O . VAL A 1 79 ? 1.297 -3.986 4.055 1 67.56 79 VAL A O 1
ATOM 637 N N . SER A 1 80 ? 0.4 -4.453 2.078 1 77.69 80 SER A N 1
ATOM 638 C CA . SER A 1 80 ? -0.54 -3.336 2.094 1 77.69 80 SER A CA 1
ATOM 639 C C . SER A 1 80 ? -1.91 -3.76 1.575 1 77.69 80 SER A C 1
ATOM 641 O O . SER A 1 80 ? -2.061 -4.852 1.021 1 77.69 80 SER A O 1
ATOM 643 N N . MET A 1 81 ? -2.934 -2.99 1.86 1 85.06 81 MET A N 1
ATOM 644 C CA . MET A 1 81 ? -4.273 -3.271 1.351 1 85.06 81 MET A CA 1
ATOM 645 C C . MET A 1 81 ? -4.254 -3.436 -0.166 1 85.06 81 MET A C 1
ATOM 647 O O . MET A 1 81 ? -3.809 -2.539 -0.886 1 85.06 81 MET A O 1
ATOM 651 N N . GLY A 1 82 ? -4.633 -4.641 -0.572 1 91.06 82 GLY A N 1
ATOM 652 C CA . GLY A 1 82 ? -4.785 -4.895 -1.996 1 91.06 82 GLY A CA 1
ATOM 653 C C . GLY A 1 82 ? -3.465 -5.035 -2.725 1 91.06 82 GLY A C 1
ATOM 654 O O . GLY A 1 82 ? -3.393 -4.832 -3.938 1 91.06 82 GLY A O 1
ATOM 655 N N . HIS A 1 83 ? -2.445 -5.285 -2.006 1 92.31 83 HIS A N 1
ATOM 656 C CA . HIS A 1 83 ? -1.138 -5.328 -2.652 1 92.31 83 HIS A CA 1
ATOM 657 C C . HIS A 1 83 ? -0.234 -6.367 -2 1 92.31 83 HIS A C 1
ATOM 659 O O . HIS A 1 83 ? -0.005 -6.328 -0.79 1 92.31 83 HIS A O 1
ATOM 665 N N . ASN A 1 84 ? 0.237 -7.352 -2.74 1 93.69 84 ASN A N 1
ATOM 666 C CA . ASN A 1 84 ? 1.232 -8.328 -2.307 1 93.69 84 ASN A CA 1
ATOM 667 C C . ASN A 1 84 ? 2.566 -8.125 -3.021 1 93.69 84 ASN A C 1
ATOM 669 O O . ASN A 1 84 ? 2.596 -7.867 -4.227 1 93.69 84 ASN A O 1
ATOM 673 N N . ILE A 1 85 ? 3.662 -8.188 -2.281 1 92.19 85 ILE A N 1
ATOM 674 C CA . ILE A 1 85 ? 5.008 -8.156 -2.85 1 92.19 85 ILE A CA 1
ATOM 675 C C . ILE A 1 85 ? 5.836 -9.305 -2.277 1 92.19 85 ILE A C 1
ATOM 677 O O . ILE A 1 85 ? 5.762 -9.594 -1.082 1 92.19 85 ILE A O 1
ATOM 681 N N . ALA A 1 86 ? 6.543 -9.953 -3.092 1 92.12 86 ALA A N 1
ATOM 682 C CA . ALA A 1 86 ? 7.461 -11.016 -2.688 1 92.12 86 ALA A CA 1
ATOM 683 C C . ALA A 1 86 ? 8.789 -10.906 -3.432 1 92.12 86 ALA A C 1
ATOM 685 O O . ALA A 1 86 ? 8.844 -10.367 -4.543 1 92.12 86 ALA A O 1
ATOM 686 N N . ARG A 1 87 ? 9.734 -11.336 -2.756 1 91.06 87 ARG A N 1
ATOM 687 C CA . ARG A 1 87 ? 11.07 -11.367 -3.336 1 91.06 87 ARG A CA 1
ATOM 688 C C . ARG A 1 87 ? 11.844 -12.594 -2.863 1 91.06 87 ARG A C 1
ATOM 690 O O . ARG A 1 87 ? 11.656 -13.055 -1.735 1 91.06 87 ARG A O 1
ATOM 697 N N . GLU A 1 88 ? 12.633 -13.055 -3.703 1 87.06 88 GLU A N 1
ATOM 698 C CA . GLU A 1 88 ? 13.648 -14.031 -3.316 1 87.06 88 GLU A CA 1
ATOM 699 C C . GLU A 1 88 ? 15.055 -13.492 -3.566 1 87.06 88 GLU A C 1
ATOM 701 O O . GLU A 1 88 ? 15.484 -13.367 -4.715 1 87.06 88 GLU A O 1
ATOM 706 N N . LEU A 1 89 ? 15.711 -13.211 -2.504 1 83.75 89 LEU A N 1
ATOM 707 C CA . LEU A 1 89 ? 17.031 -12.617 -2.578 1 83.75 89 LEU A CA 1
ATOM 708 C C . LEU A 1 89 ? 18 -13.523 -3.338 1 83.75 89 LEU A C 1
ATOM 710 O O . LEU A 1 89 ? 18.031 -14.727 -3.102 1 83.75 89 LEU A O 1
ATOM 714 N N . GLY A 1 90 ? 18.672 -12.953 -4.227 1 84.19 90 GLY A N 1
ATOM 715 C CA . GLY A 1 90 ? 19.75 -13.633 -4.938 1 84.19 90 GLY A CA 1
ATOM 716 C C . GLY A 1 90 ? 19.25 -14.602 -5.988 1 84.19 90 GLY A C 1
ATOM 717 O O . GLY A 1 90 ? 20.031 -15.18 -6.738 1 84.19 90 GLY A O 1
ATOM 718 N N . SER A 1 91 ? 17.953 -14.805 -6.059 1 84.62 91 SER A N 1
ATOM 719 C CA . SER A 1 91 ? 17.406 -15.758 -7.023 1 84.62 91 SER A CA 1
ATOM 720 C C . SER A 1 91 ? 17.344 -15.156 -8.422 1 84.62 91 SER A C 1
ATOM 722 O O . SER A 1 91 ? 17.016 -13.984 -8.586 1 84.62 91 SER A O 1
ATOM 724 N N . LYS A 1 92 ? 17.672 -16.078 -9.406 1 86.25 92 LYS A N 1
ATOM 725 C CA . LYS A 1 92 ? 17.562 -15.656 -10.805 1 86.25 92 LYS A CA 1
ATOM 726 C C . LYS A 1 92 ? 16.344 -16.281 -11.469 1 86.25 92 LYS A C 1
ATOM 728 O O . LYS A 1 92 ? 16.016 -15.977 -12.617 1 86.25 92 LYS A O 1
ATOM 733 N N . ASN A 1 93 ? 15.648 -17.062 -10.742 1 89.62 93 ASN A N 1
ATOM 734 C CA . ASN A 1 93 ? 14.562 -17.828 -11.352 1 89.62 93 ASN A CA 1
ATOM 735 C C . ASN A 1 93 ? 13.273 -17.719 -10.547 1 89.62 93 ASN A C 1
ATOM 737 O O . ASN A 1 93 ? 12.375 -18.547 -10.695 1 89.62 93 ASN A O 1
ATOM 741 N N . PHE A 1 94 ? 13.148 -16.781 -9.703 1 92.62 94 PHE A N 1
ATOM 742 C CA . PHE A 1 94 ? 11.93 -16.578 -8.93 1 92.62 94 PHE A CA 1
ATOM 743 C C . PHE A 1 94 ? 10.773 -16.188 -9.844 1 92.62 94 PHE A C 1
ATOM 745 O O . PHE A 1 94 ? 10.781 -15.102 -10.438 1 92.62 94 PHE A O 1
ATOM 752 N N . SER A 1 95 ? 9.789 -17.109 -9.992 1 94.88 95 SER A N 1
ATOM 753 C CA . SER A 1 95 ? 8.711 -16.906 -10.961 1 94.88 95 SER A CA 1
ATOM 754 C C . SER A 1 95 ? 7.5 -16.25 -10.305 1 94.88 95 SER A C 1
ATOM 756 O O . SER A 1 95 ? 7.426 -16.156 -9.078 1 94.88 95 SER A O 1
ATOM 758 N N . GLY A 1 96 ? 6.547 -15.859 -11.125 1 95.62 96 GLY A N 1
ATOM 759 C CA . GLY A 1 96 ? 5.258 -15.398 -10.641 1 95.62 96 GLY A CA 1
ATOM 760 C C . GLY A 1 96 ? 4.523 -16.438 -9.812 1 95.62 96 GLY A C 1
ATOM 761 O O . GLY A 1 96 ? 3.969 -16.125 -8.758 1 95.62 96 GLY A O 1
ATOM 762 N N . ILE A 1 97 ? 4.613 -17.656 -10.305 1 96.69 97 ILE A N 1
ATOM 763 C CA . ILE A 1 97 ? 3.975 -18.75 -9.586 1 96.69 97 ILE A CA 1
ATOM 764 C C . ILE A 1 97 ? 4.617 -18.906 -8.211 1 96.69 97 ILE A C 1
ATOM 766 O O . ILE A 1 97 ? 3.922 -19.109 -7.211 1 96.69 97 ILE A O 1
ATOM 770 N N . ASP A 1 98 ? 5.961 -18.828 -8.156 1 95.69 98 ASP A N 1
ATOM 771 C CA . ASP A 1 98 ? 6.672 -18.922 -6.887 1 95.69 98 ASP A CA 1
ATOM 772 C C . ASP A 1 98 ? 6.203 -17.844 -5.91 1 95.69 98 ASP A C 1
ATOM 774 O O . ASP A 1 98 ? 6.012 -18.125 -4.723 1 95.69 98 ASP A O 1
ATOM 778 N N . ALA A 1 99 ? 6.035 -16.641 -6.375 1 95.56 99 ALA A N 1
ATOM 779 C CA . ALA A 1 99 ? 5.598 -15.547 -5.527 1 95.56 99 ALA A CA 1
ATOM 780 C C . ALA A 1 99 ? 4.223 -15.828 -4.922 1 95.56 99 ALA A C 1
ATOM 782 O O . ALA A 1 99 ? 4.043 -15.727 -3.707 1 95.56 99 ALA A O 1
ATOM 783 N N . VAL A 1 100 ? 3.301 -16.234 -5.75 1 97.38 100 VAL A N 1
ATOM 784 C CA . VAL A 1 100 ? 1.951 -16.516 -5.266 1 97.38 100 VAL A CA 1
ATOM 785 C C . VAL A 1 100 ? 1.977 -17.688 -4.293 1 97.38 100 VAL A C 1
ATOM 787 O O . VAL A 1 100 ? 1.284 -17.672 -3.273 1 97.38 100 VAL A O 1
ATOM 790 N N . ARG A 1 101 ? 2.805 -18.672 -4.625 1 97.06 101 ARG A N 1
ATOM 791 C CA . ARG A 1 101 ? 2.951 -19.812 -3.727 1 97.06 101 ARG A CA 1
ATOM 792 C C . ARG A 1 101 ? 3.436 -19.375 -2.352 1 97.06 101 ARG A C 1
ATOM 794 O O . ARG A 1 101 ? 2.99 -19.891 -1.329 1 97.06 101 ARG A O 1
ATOM 801 N N . THR A 1 102 ? 4.371 -18.422 -2.326 1 95.06 102 THR A N 1
ATOM 802 C CA . THR A 1 102 ? 4.879 -17.891 -1.062 1 95.06 102 THR A CA 1
ATOM 803 C C . THR A 1 102 ? 3.752 -17.266 -0.25 1 95.06 102 THR A C 1
ATOM 805 O O . THR A 1 102 ? 3.705 -17.406 0.974 1 95.06 102 THR A O 1
ATOM 808 N N . TRP A 1 103 ? 2.832 -16.578 -0.861 1 96.5 103 TRP A N 1
ATOM 809 C CA . TRP A 1 103 ? 1.707 -15.961 -0.165 1 96.5 103 TRP A CA 1
ATOM 810 C C . TRP A 1 103 ? 0.703 -17.016 0.288 1 96.5 103 TRP A C 1
ATOM 812 O O . TRP A 1 103 ? 0.247 -17 1.435 1 96.5 103 TRP A O 1
ATOM 822 N N . VAL A 1 104 ? 0.389 -17.953 -0.589 1 97.88 104 VAL A N 1
ATOM 823 C CA . VAL A 1 104 ? -0.575 -19 -0.264 1 97.88 104 VAL A CA 1
ATOM 824 C C . VAL A 1 104 ? -0.069 -19.812 0.922 1 97.88 104 VAL A C 1
ATOM 826 O O . VAL A 1 104 ? -0.853 -20.219 1.785 1 97.88 104 VAL A O 1
ATOM 829 N N . ALA A 1 105 ? 1.218 -20.016 1.004 1 96.88 105 ALA A N 1
ATOM 830 C CA . ALA A 1 105 ? 1.829 -20.812 2.064 1 96.88 105 ALA A CA 1
ATOM 831 C C . ALA A 1 105 ? 1.639 -20.156 3.426 1 96.88 105 ALA A C 1
ATOM 833 O O . ALA A 1 105 ? 1.802 -20.797 4.465 1 96.88 105 ALA A O 1
ATOM 834 N N . GLN A 1 106 ? 1.318 -18.938 3.453 1 96.06 106 GLN A N 1
ATOM 835 C CA . GLN A 1 106 ? 1.097 -18.219 4.711 1 96.06 106 GLN A CA 1
ATOM 836 C C . GLN A 1 106 ? -0.229 -18.625 5.348 1 96.06 106 GLN A C 1
ATOM 838 O O . GLN A 1 106 ? -0.522 -18.25 6.48 1 96.06 106 GLN A O 1
ATOM 843 N N . LYS A 1 107 ? -0.972 -19.391 4.656 1 97.75 107 LYS A N 1
ATOM 844 C CA . LYS A 1 107 ? -2.223 -19.906 5.199 1 97.75 107 LYS A CA 1
ATOM 845 C C . LYS A 1 107 ? -2.012 -20.516 6.586 1 97.75 107 LYS A C 1
ATOM 847 O O . LYS A 1 107 ? -2.846 -20.344 7.477 1 97.75 107 LYS A O 1
ATOM 852 N N . LYS A 1 108 ? -0.939 -21.156 6.762 1 97.69 108 LYS A N 1
ATOM 853 C CA . LYS A 1 108 ? -0.634 -21.859 8.008 1 97.69 108 LYS A CA 1
ATOM 854 C C . LYS A 1 108 ? -0.562 -20.875 9.18 1 97.69 108 LYS A C 1
ATOM 856 O O . LYS A 1 108 ? -0.706 -21.266 10.336 1 97.69 108 LYS A O 1
ATOM 861 N N . ASN A 1 109 ? -0.356 -19.609 8.898 1 97.06 109 ASN A N 1
ATOM 862 C CA . ASN A 1 109 ? -0.206 -18.594 9.93 1 97.06 109 ASN A CA 1
ATOM 863 C C . ASN A 1 109 ? -1.51 -17.828 10.164 1 97.06 109 ASN A C 1
ATOM 865 O O . ASN A 1 109 ? -1.57 -16.938 11.016 1 97.06 109 ASN A O 1
ATOM 869 N N . TYR A 1 110 ? -2.57 -18.125 9.414 1 97.5 110 TYR A N 1
ATOM 870 C CA . TYR A 1 110 ? -3.84 -17.422 9.562 1 97.5 110 TYR A CA 1
ATOM 871 C C . TYR A 1 110 ? -4.785 -18.188 10.477 1 97.5 110 TYR A C 1
ATOM 873 O O . TYR A 1 110 ? -5.156 -19.328 10.188 1 97.5 110 TYR A O 1
ATOM 881 N N . ASN A 1 111 ? -5.148 -17.547 11.531 1 97.5 111 ASN A N 1
ATOM 882 C CA . ASN A 1 111 ? -6.16 -18.078 12.43 1 97.5 111 ASN A CA 1
ATOM 883 C C . ASN A 1 111 ? -7.543 -17.531 12.125 1 97.5 111 ASN A C 1
ATOM 885 O O . ASN A 1 111 ? -7.836 -16.375 12.438 1 97.5 111 ASN A O 1
ATOM 889 N N . HIS A 1 112 ? -8.406 -18.297 11.625 1 95.62 112 HIS A N 1
ATOM 890 C CA . HIS A 1 112 ? -9.727 -17.875 11.156 1 95.62 112 HIS A CA 1
ATOM 891 C C . HIS A 1 112 ? -10.617 -17.469 12.328 1 95.62 112 HIS A C 1
ATOM 893 O O . HIS A 1 112 ? -11.398 -16.516 12.219 1 95.62 112 HIS A O 1
ATOM 899 N N . THR A 1 113 ? -10.461 -18.141 13.414 1 95.75 113 THR A N 1
ATOM 900 C CA . THR A 1 113 ? -11.305 -17.891 14.578 1 95.75 113 THR A CA 1
ATOM 901 C C . THR A 1 113 ? -11.039 -16.484 15.141 1 95.75 113 THR A C 1
ATOM 903 O O . THR A 1 113 ? -11.969 -15.703 15.328 1 95.75 113 THR A O 1
ATOM 906 N N . SER A 1 114 ? -9.82 -16.109 15.305 1 95 114 SER A N 1
ATOM 907 C CA . SER A 1 114 ? -9.477 -14.82 15.891 1 95 114 SER A CA 1
ATOM 908 C C . SER A 1 114 ? -9.289 -13.758 14.82 1 95 114 SER A C 1
ATOM 910 O O . SER A 1 114 ? -9.117 -12.578 15.133 1 95 114 SER A O 1
ATOM 912 N N . ASN A 1 115 ? -9.289 -14.188 13.5 1 95.44 115 ASN A N 1
ATOM 913 C CA . ASN A 1 115 ? -9.023 -13.281 12.391 1 95.44 115 ASN A CA 1
ATOM 914 C C . ASN A 1 115 ? -7.699 -12.547 12.57 1 95.44 115 ASN A C 1
ATOM 916 O O . ASN A 1 115 ? -7.652 -11.312 12.516 1 95.44 115 ASN A O 1
ATOM 920 N N . SER A 1 116 ? -6.676 -13.375 12.805 1 93.81 116 SER A N 1
ATOM 921 C CA . SER A 1 116 ? -5.363 -12.805 13.094 1 93.81 116 SER A CA 1
ATOM 922 C C . SER A 1 116 ? -4.242 -13.688 12.555 1 93.81 116 SER A C 1
ATOM 924 O O . SER A 1 116 ? -4.473 -14.852 12.219 1 93.81 116 SER A O 1
ATOM 926 N N . CYS A 1 117 ? -3.088 -13.078 12.391 1 92.31 117 CYS A N 1
ATOM 927 C CA . CYS A 1 117 ? -1.892 -13.836 12.039 1 92.31 117 CYS A CA 1
ATOM 928 C C . CYS A 1 117 ? -1.173 -14.328 13.289 1 92.31 117 CYS A C 1
ATOM 930 O O . CYS A 1 117 ? -0.808 -13.531 14.156 1 92.31 117 CYS A O 1
ATOM 932 N N . VAL A 1 118 ? -0.949 -15.586 13.328 1 95.06 118 VAL A N 1
ATOM 933 C CA . VAL A 1 118 ? -0.299 -16.219 14.469 1 95.06 118 VAL A CA 1
ATOM 934 C C . VAL A 1 118 ? 0.896 -17.047 13.992 1 95.06 118 VAL A C 1
ATOM 936 O O . VAL A 1 118 ? 0.761 -17.891 13.102 1 95.06 118 VAL A O 1
ATOM 939 N N . GLY A 1 119 ? 2.07 -16.766 14.578 1 92.94 119 GLY A N 1
ATOM 940 C CA . GLY A 1 119 ? 3.25 -17.547 14.234 1 92.94 119 GLY A CA 1
ATOM 941 C C . GLY A 1 119 ? 3.977 -17.031 13.008 1 92.94 119 GLY A C 1
ATOM 942 O O . GLY A 1 119 ? 4.988 -17.594 12.594 1 92.94 119 GLY A O 1
ATOM 943 N N . GLY A 1 120 ? 3.512 -15.977 12.383 1 90.69 120 GLY A N 1
ATOM 944 C CA . GLY A 1 120 ? 4.129 -15.406 11.195 1 90.69 120 GLY A CA 1
ATOM 945 C C . GLY A 1 120 ? 3.174 -14.555 10.375 1 90.69 120 GLY A C 1
ATOM 946 O O . GLY A 1 120 ? 2.018 -14.375 10.758 1 90.69 120 GLY A O 1
ATOM 947 N N . GLU A 1 121 ? 3.709 -14.086 9.258 1 89.81 121 GLU A N 1
ATOM 948 C CA . GLU A 1 121 ? 2.912 -13.242 8.367 1 89.81 121 GLU A CA 1
ATOM 949 C C . GLU A 1 121 ? 1.848 -14.062 7.645 1 89.81 121 GLU A C 1
ATOM 951 O O . GLU A 1 121 ? 2.105 -15.188 7.223 1 89.81 121 GLU A O 1
ATOM 956 N N . CYS A 1 122 ? 0.604 -13.484 7.504 1 94.62 122 CYS A N 1
ATOM 957 C CA . CYS A 1 122 ? -0.457 -14.227 6.832 1 94.62 122 CYS A CA 1
ATOM 958 C C . CYS A 1 122 ? -1.191 -13.344 5.832 1 94.62 122 CYS A C 1
ATOM 960 O O . CYS A 1 122 ? -2.07 -13.82 5.109 1 94.62 122 CYS A O 1
ATOM 962 N N . ARG A 1 123 ? -0.843 -12.094 5.711 1 92.25 123 ARG A N 1
ATOM 963 C CA . ARG A 1 123 ? -1.661 -11.141 4.969 1 92.25 123 ARG A CA 1
ATOM 964 C C . ARG A 1 123 ? -1.493 -11.32 3.467 1 92.25 123 ARG A C 1
ATOM 966 O O . ARG A 1 123 ? -2.332 -10.875 2.682 1 92.25 123 ARG A O 1
ATOM 973 N N . GLY A 1 124 ? -0.365 -11.898 3.098 1 95.25 124 GLY A N 1
ATOM 974 C CA . GLY A 1 124 ? -0.287 -12.305 1.704 1 95.25 124 GLY A CA 1
ATOM 975 C C . GLY A 1 124 ? -1.355 -13.312 1.314 1 95.25 124 GLY A C 1
ATOM 976 O O . GLY A 1 124 ? -1.943 -13.211 0.236 1 95.25 124 GLY A O 1
ATOM 977 N N . TYR A 1 125 ? -1.566 -14.219 2.174 1 96.94 125 TYR A N 1
ATOM 978 C CA . TYR A 1 125 ? -2.58 -15.242 1.949 1 96.94 125 TYR A CA 1
ATOM 979 C C .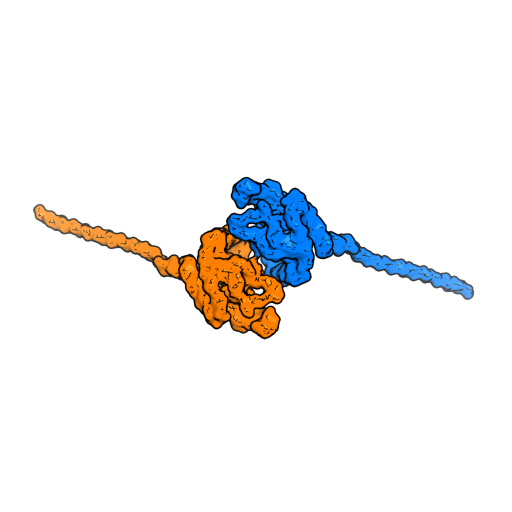 TYR A 1 125 ? -3.98 -14.648 1.996 1 96.94 125 TYR A C 1
ATOM 981 O O . TYR A 1 125 ? -4.805 -14.914 1.12 1 96.94 125 TYR A O 1
ATOM 989 N N . THR A 1 126 ? -4.25 -13.82 3.059 1 97.19 126 THR A N 1
ATOM 990 C CA . THR A 1 126 ? -5.602 -13.289 3.209 1 97.19 126 THR A CA 1
ATOM 991 C C . THR A 1 126 ? -5.969 -12.398 2.025 1 97.19 126 THR A C 1
ATOM 993 O O . THR A 1 126 ? -7.117 -12.391 1.58 1 97.19 126 THR A O 1
ATOM 996 N N . GLN A 1 127 ? -4.973 -11.727 1.462 1 96.56 127 GLN A N 1
ATOM 997 C CA . GLN A 1 127 ? -5.242 -10.961 0.252 1 96.56 127 GLN A CA 1
ATOM 998 C C . GLN A 1 127 ? -5.586 -11.875 -0.917 1 96.56 127 GLN A C 1
ATOM 1000 O O . GLN A 1 127 ? -6.52 -11.602 -1.676 1 96.56 127 GLN A O 1
ATOM 1005 N N . VAL A 1 128 ? -4.887 -12.953 -1.05 1 98.25 128 VAL A N 1
ATOM 1006 C CA . VAL A 1 128 ? -5.113 -13.891 -2.145 1 98.25 128 VAL A CA 1
ATOM 1007 C C . VAL A 1 128 ? -6.559 -14.375 -2.121 1 98.25 128 VAL A C 1
ATOM 1009 O O . VAL A 1 128 ? -7.211 -14.461 -3.164 1 98.25 128 VAL A O 1
ATOM 1012 N N . VAL A 1 129 ? -7.094 -14.625 -0.96 1 98.69 129 VAL A N 1
ATOM 1013 C CA . VAL A 1 129 ? -8.383 -15.305 -0.874 1 98.69 129 VAL A CA 1
ATOM 1014 C C . VAL A 1 129 ? -9.461 -14.312 -0.439 1 98.69 129 VAL A C 1
ATOM 1016 O O . VAL A 1 129 ? -10.547 -14.711 -0.004 1 98.69 129 VAL A O 1
ATOM 1019 N N . TRP A 1 130 ? -9.18 -13.055 -0.465 1 98.19 130 TRP A N 1
ATOM 1020 C CA . TRP A 1 130 ? -10.141 -12.055 -0.034 1 98.19 130 TRP A CA 1
ATOM 1021 C C . TRP A 1 130 ? -11.414 -12.117 -0.88 1 98.19 130 TRP A C 1
ATOM 1023 O O . TRP A 1 130 ? -11.367 -11.898 -2.092 1 98.19 130 TRP A O 1
ATOM 1033 N N . LYS A 1 131 ? -12.531 -12.312 -0.291 1 98.5 131 LYS A N 1
ATOM 1034 C CA . LYS A 1 131 ? -13.758 -12.742 -0.961 1 98.5 131 LYS A CA 1
ATOM 1035 C C . LYS A 1 131 ? -14.25 -11.68 -1.933 1 98.5 131 LYS A C 1
ATOM 1037 O O . LYS A 1 131 ? -14.766 -12 -3.006 1 98.5 131 LYS A O 1
ATOM 1042 N N . THR A 1 132 ? -14.102 -10.453 -1.603 1 97.06 132 THR A N 1
ATOM 1043 C CA . THR A 1 132 ? -14.734 -9.414 -2.414 1 97.06 132 THR A CA 1
ATOM 1044 C C . THR A 1 132 ? -13.797 -8.945 -3.523 1 97.06 132 THR A C 1
ATOM 1046 O O . THR A 1 132 ? -14.203 -8.211 -4.422 1 97.06 132 THR A O 1
ATOM 1049 N N . THR A 1 133 ? -12.539 -9.391 -3.461 1 97.75 133 THR A N 1
ATOM 1050 C CA . THR A 1 133 ? -11.625 -9.094 -4.555 1 97.75 133 THR A CA 1
ATOM 1051 C C . THR A 1 133 ? -12.016 -9.859 -5.812 1 97.75 133 THR A C 1
ATOM 1053 O O . THR A 1 133 ? -12.352 -11.047 -5.742 1 97.75 133 THR A O 1
ATOM 1056 N N . THR A 1 134 ? -11.953 -9.172 -7.008 1 98.25 134 THR A N 1
ATOM 1057 C CA . THR A 1 134 ? -12.406 -9.859 -8.211 1 98.25 134 THR A CA 1
ATOM 1058 C C . THR A 1 134 ? -11.352 -9.773 -9.312 1 98.25 134 THR A C 1
ATOM 1060 O O . THR A 1 134 ? -11.43 -10.492 -10.312 1 98.25 134 THR A O 1
ATOM 1063 N N . HIS A 1 135 ? -10.375 -8.859 -9.141 1 98.06 135 HIS A N 1
ATOM 1064 C CA . HIS A 1 135 ? -9.391 -8.633 -10.195 1 98.06 135 HIS A CA 1
ATOM 1065 C C . HIS A 1 135 ? -7.977 -8.602 -9.625 1 98.06 135 HIS A C 1
ATOM 1067 O O . HIS A 1 135 ? -7.77 -8.188 -8.484 1 98.06 135 HIS A O 1
ATOM 1073 N N . VAL A 1 136 ? -7.004 -8.977 -10.469 1 98.19 136 VAL A N 1
ATOM 1074 C CA . VAL A 1 136 ? -5.598 -8.922 -10.094 1 98.19 136 VAL A CA 1
ATOM 1075 C C . VAL A 1 136 ? -4.746 -8.578 -11.312 1 98.19 136 VAL A C 1
ATOM 1077 O O . VAL A 1 136 ? -5.164 -8.812 -12.453 1 98.19 136 VAL A O 1
ATOM 1080 N N . GLY A 1 137 ? -3.695 -7.941 -11.125 1 97.62 137 GLY A N 1
ATOM 1081 C CA . GLY A 1 137 ? -2.58 -7.746 -12.039 1 97.62 137 GLY A CA 1
ATOM 1082 C C . GLY A 1 137 ? -1.229 -7.793 -11.352 1 97.62 137 GLY A C 1
ATOM 1083 O O . GLY A 1 137 ? -1.078 -7.301 -10.234 1 97.62 137 GLY A O 1
ATOM 1084 N N . CYS A 1 138 ? -0.265 -8.414 -12.039 1 97.38 138 CYS A N 1
ATOM 1085 C CA . CYS A 1 138 ? 1.029 -8.625 -11.406 1 97.38 138 CYS A CA 1
ATOM 1086 C C . CYS A 1 138 ? 2.168 -8.211 -12.328 1 97.38 138 CYS A C 1
ATOM 1088 O O . CYS A 1 138 ? 1.995 -8.156 -13.547 1 97.38 138 CYS A O 1
ATOM 1090 N N . ALA A 1 139 ? 3.266 -7.926 -11.719 1 96.12 139 ALA A N 1
ATOM 1091 C CA . ALA A 1 139 ? 4.5 -7.617 -12.43 1 96.12 139 ALA A CA 1
ATOM 1092 C C . ALA A 1 139 ? 5.703 -8.273 -11.766 1 96.12 139 ALA A C 1
ATOM 1094 O O . ALA A 1 139 ? 5.684 -8.539 -10.562 1 96.12 139 ALA A O 1
ATOM 1095 N N . ARG A 1 140 ? 6.605 -8.547 -12.523 1 94.62 140 ARG A N 1
ATOM 1096 C CA . ARG A 1 140 ? 7.848 -9.195 -12.125 1 94.62 140 ARG A CA 1
ATOM 1097 C C . ARG A 1 140 ? 9.062 -8.438 -12.664 1 94.62 140 ARG A C 1
ATOM 1099 O O . ARG A 1 140 ? 9.156 -8.18 -13.859 1 94.62 140 ARG A O 1
ATOM 1106 N N . VAL A 1 141 ? 10 -8.078 -11.727 1 91.5 141 VAL A N 1
ATOM 1107 C CA . VAL A 1 141 ? 11.141 -7.266 -12.141 1 91.5 141 VAL A CA 1
ATOM 1108 C C . VAL A 1 141 ? 12.43 -7.867 -11.594 1 91.5 141 VAL A C 1
ATOM 1110 O O . VAL A 1 141 ? 12.508 -8.219 -10.414 1 91.5 141 VAL A O 1
ATOM 1113 N N . MET A 1 142 ? 13.414 -8.031 -12.438 1 90.38 142 MET A N 1
ATOM 1114 C CA . MET A 1 142 ? 14.758 -8.391 -12.008 1 90.38 142 MET A CA 1
ATOM 1115 C C . MET A 1 142 ? 15.531 -7.16 -11.539 1 90.38 142 MET A C 1
ATOM 1117 O O . MET A 1 142 ? 15.617 -6.164 -12.258 1 90.38 142 MET A O 1
ATOM 1121 N N . CYS A 1 143 ? 16.062 -7.23 -10.289 1 88.88 143 CYS A N 1
ATOM 1122 C CA . CYS A 1 143 ? 16.859 -6.121 -9.766 1 88.88 143 CYS A CA 1
ATOM 1123 C C . CYS A 1 143 ? 18.156 -5.969 -10.547 1 88.88 143 CYS A C 1
ATOM 1125 O O . CYS A 1 143 ? 18.703 -6.957 -11.039 1 88.88 143 CYS A O 1
ATOM 1127 N N . ASP A 1 144 ? 18.609 -4.688 -10.695 1 83.25 144 ASP A N 1
ATOM 1128 C CA . ASP A 1 144 ? 19.828 -4.41 -11.445 1 83.25 144 ASP A CA 1
ATOM 1129 C C . ASP A 1 144 ? 21.016 -5.141 -10.836 1 83.25 144 ASP A C 1
ATOM 1131 O O . ASP A 1 144 ? 21.859 -5.684 -11.562 1 83.25 144 ASP A O 1
ATOM 1135 N N . ASN A 1 145 ? 21.094 -4.93 -9.5 1 76.31 145 ASN A N 1
ATOM 1136 C CA . ASN A 1 145 ? 22.078 -5.766 -8.82 1 76.31 145 ASN A CA 1
ATOM 1137 C C . ASN A 1 145 ? 21.578 -7.199 -8.656 1 76.31 145 ASN A C 1
ATOM 1139 O O . ASN A 1 145 ? 20.688 -7.461 -7.852 1 76.31 145 ASN A O 1
ATOM 1143 N N . LYS A 1 146 ? 22.078 -7.945 -9.453 1 66.44 146 LYS A N 1
ATOM 1144 C CA . LYS A 1 146 ? 21.594 -9.32 -9.539 1 66.44 146 LYS A CA 1
ATOM 1145 C C . LYS A 1 146 ? 21.578 -9.984 -8.156 1 66.44 146 LYS A C 1
ATOM 1147 O O . LYS A 1 146 ? 20.781 -10.898 -7.922 1 66.44 146 LYS A O 1
ATOM 1152 N N . ASN A 1 147 ? 22.328 -9.484 -7.406 1 74.81 147 ASN A N 1
ATOM 1153 C CA . ASN A 1 147 ? 22.375 -10.047 -6.062 1 74.81 147 ASN A CA 1
ATOM 1154 C C . ASN A 1 147 ? 21.125 -9.68 -5.262 1 74.81 147 ASN A C 1
ATOM 1156 O O . ASN A 1 147 ? 20.828 -10.305 -4.238 1 74.81 147 ASN A O 1
ATOM 1160 N N . ALA A 1 148 ? 20.375 -8.797 -5.75 1 81.75 148 ALA A N 1
ATOM 1161 C CA . ALA A 1 148 ? 19.141 -8.414 -5.059 1 81.75 148 ALA A CA 1
ATOM 1162 C C . ALA A 1 148 ? 17.969 -9.297 -5.5 1 81.75 148 ALA A C 1
ATOM 1164 O O . ALA A 1 148 ? 16.953 -9.359 -4.816 1 81.75 148 ALA A O 1
ATOM 1165 N N . GLY A 1 149 ? 18.156 -9.992 -6.688 1 89.44 149 GLY A N 1
ATOM 1166 C CA . GLY A 1 149 ? 17.203 -11 -7.113 1 89.44 149 GLY A CA 1
ATOM 1167 C C . GLY A 1 149 ? 16.031 -10.422 -7.879 1 89.44 149 GLY A C 1
ATOM 1168 O O . GLY A 1 149 ? 16.188 -9.492 -8.664 1 89.44 149 GLY A O 1
ATOM 1169 N N . ILE A 1 150 ? 14.867 -11.141 -7.809 1 91.56 150 ILE A N 1
ATOM 1170 C CA . ILE A 1 150 ? 13.648 -10.789 -8.539 1 91.56 150 ILE A CA 1
ATOM 1171 C C . ILE A 1 150 ? 12.547 -10.398 -7.547 1 91.56 150 ILE A C 1
ATOM 1173 O O . ILE A 1 150 ? 12.375 -11.055 -6.516 1 91.56 150 ILE A O 1
ATOM 1177 N N . VAL A 1 151 ? 11.852 -9.336 -7.902 1 92.38 151 VAL A N 1
ATOM 1178 C CA . VAL A 1 151 ? 10.727 -8.883 -7.102 1 92.38 151 VAL A CA 1
ATOM 1179 C C . VAL A 1 151 ? 9.43 -9.039 -7.895 1 92.38 151 VAL A C 1
ATOM 1181 O O . VAL A 1 151 ? 9.383 -8.75 -9.094 1 92.38 151 VAL A O 1
ATOM 1184 N N . VAL A 1 152 ? 8.445 -9.586 -7.223 1 94.5 152 VAL A N 1
ATOM 1185 C CA . VAL A 1 152 ? 7.121 -9.75 -7.824 1 94.5 152 VAL A CA 1
ATOM 1186 C C . VAL A 1 152 ? 6.09 -8.953 -7.031 1 94.5 152 VAL A C 1
ATOM 1188 O O . VAL A 1 152 ? 6.086 -8.984 -5.797 1 94.5 152 VAL A O 1
ATOM 1191 N N . SER A 1 153 ? 5.262 -8.211 -7.691 1 94.56 153 SER A N 1
ATOM 1192 C CA . SER A 1 153 ? 4.168 -7.434 -7.121 1 94.56 153 SER A CA 1
ATOM 1193 C C . SER A 1 153 ? 2.834 -7.805 -7.762 1 94.56 153 SER A C 1
ATOM 1195 O O . SER A 1 153 ? 2.754 -7.992 -8.977 1 94.56 153 SER A O 1
ATOM 1197 N N . CYS A 1 154 ? 1.781 -7.98 -6.949 1 96 154 CYS A N 1
ATOM 1198 C CA . CYS A 1 154 ? 0.423 -8.18 -7.441 1 96 154 CYS A CA 1
ATOM 1199 C C . CYS A 1 154 ? -0.541 -7.188 -6.797 1 96 154 CYS A C 1
ATOM 1201 O O . CYS A 1 154 ? -0.604 -7.086 -5.57 1 96 154 CYS A O 1
ATOM 1203 N N . VAL A 1 155 ? -1.266 -6.504 -7.59 1 94.88 155 VAL A N 1
ATOM 1204 C CA . VAL A 1 155 ? -2.258 -5.531 -7.145 1 94.88 155 VAL A CA 1
ATOM 1205 C C . VAL A 1 155 ? -3.662 -6.09 -7.355 1 94.88 155 VAL A C 1
ATOM 1207 O O . VAL A 1 155 ? -3.951 -6.68 -8.398 1 94.88 155 VAL A O 1
ATOM 1210 N N . TYR A 1 156 ? -4.477 -5.891 -6.348 1 96 156 TYR A N 1
ATOM 1211 C CA . TYR A 1 156 ? -5.809 -6.48 -6.32 1 96 156 TYR A CA 1
ATOM 1212 C C . TYR A 1 156 ? -6.879 -5.398 -6.234 1 96 156 TYR A C 1
ATOM 1214 O O . TYR A 1 156 ? -6.664 -4.348 -5.621 1 96 156 TYR A O 1
ATOM 1222 N N . PHE A 1 157 ? -8.094 -5.719 -6.84 1 94 157 PHE A N 1
ATOM 1223 C CA . PHE A 1 15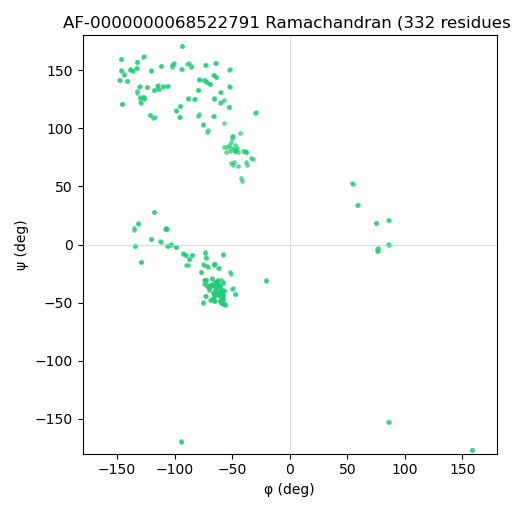7 ? -9.211 -4.789 -6.734 1 94 157 PHE A CA 1
ATOM 1224 C C . PHE A 1 157 ? -10.539 -5.539 -6.703 1 94 157 PHE A C 1
ATOM 1226 O O . PHE A 1 157 ? -10.766 -6.441 -7.512 1 94 157 PHE A O 1
ATOM 1233 N N . PRO A 1 158 ? -11.484 -5.082 -5.91 1 92.94 158 PRO A N 1
ATOM 1234 C CA . PRO A 1 158 ? -11.273 -4.219 -4.746 1 92.94 158 PRO A CA 1
ATOM 1235 C C . PRO A 1 158 ? -10.219 -4.773 -3.785 1 92.94 158 PRO A C 1
ATOM 1237 O O . PRO A 1 158 ? -9.992 -5.984 -3.75 1 92.94 158 PRO A O 1
ATOM 1240 N N . PRO A 1 159 ? -9.547 -3.859 -3.09 1 93.31 159 PRO A N 1
ATOM 1241 C CA . PRO A 1 159 ? -8.484 -4.324 -2.201 1 93.31 159 PRO A CA 1
ATOM 1242 C C . PRO A 1 159 ? -9 -5.195 -1.061 1 93.31 159 PRO A C 1
ATOM 1244 O O . PRO A 1 159 ? -10.094 -4.957 -0.543 1 93.31 159 PRO A O 1
ATOM 1247 N N . GLY A 1 160 ? -8.164 -6.199 -0.72 1 93.75 160 GLY A N 1
ATOM 1248 C CA . GLY A 1 160 ? -8.383 -6.965 0.497 1 93.75 160 GLY A CA 1
ATOM 1249 C C . GLY A 1 160 ? -7.602 -6.434 1.684 1 93.75 160 GLY A C 1
ATOM 1250 O O . GLY A 1 160 ? -7.113 -5.301 1.654 1 93.75 160 GLY A O 1
ATOM 1251 N N . ASN A 1 161 ? -7.609 -7.219 2.705 1 91.62 161 ASN A N 1
ATOM 1252 C CA . ASN A 1 161 ? -6.93 -6.883 3.953 1 91.62 161 ASN A CA 1
ATOM 1253 C C . ASN A 1 161 ? -7.461 -5.578 4.543 1 91.62 161 ASN A C 1
ATOM 1255 O O . ASN A 1 161 ? -6.68 -4.738 4.996 1 91.62 161 ASN A O 1
ATOM 1259 N N . ILE A 1 162 ? -8.758 -5.383 4.32 1 89 162 ILE A N 1
ATOM 1260 C CA . ILE A 1 162 ? -9.43 -4.262 4.973 1 89 162 ILE A CA 1
ATOM 1261 C C . ILE A 1 162 ? -9.453 -4.477 6.484 1 89 162 ILE A C 1
ATOM 1263 O O . ILE A 1 162 ? -9.883 -5.531 6.961 1 89 162 ILE A O 1
ATOM 1267 N N . PRO A 1 163 ? -8.938 -3.469 7.184 1 84.25 163 PRO A N 1
ATOM 1268 C CA . PRO A 1 163 ? -8.852 -3.648 8.633 1 84.25 163 PRO A CA 1
ATOM 1269 C C . PRO A 1 163 ? -10.18 -4.07 9.258 1 84.25 163 PRO A C 1
ATOM 1271 O O . PRO A 1 163 ? -11.234 -3.564 8.867 1 84.25 163 PRO A O 1
ATOM 1274 N N . ALA A 1 164 ? -10.109 -5.016 10.117 1 85 164 ALA A N 1
ATOM 1275 C CA . ALA A 1 164 ? -11.195 -5.492 10.969 1 85 164 ALA A CA 1
ATOM 1276 C C . ALA A 1 164 ? -12.164 -6.363 10.18 1 85 164 ALA A C 1
ATOM 1278 O O . ALA A 1 164 ? -13.164 -6.84 10.719 1 85 164 ALA A O 1
ATOM 1279 N N . LEU A 1 165 ? -11.961 -6.52 8.93 1 91.12 165 LEU A N 1
ATOM 1280 C CA . LEU A 1 165 ? -12.789 -7.418 8.133 1 91.12 165 LEU A CA 1
ATOM 1281 C C . LEU A 1 165 ? -12.078 -8.742 7.887 1 91.12 165 LEU A C 1
ATOM 1283 O O . LEU A 1 165 ? -10.852 -8.82 7.969 1 91.12 165 LEU A O 1
ATOM 1287 N N . ARG A 1 166 ? -12.922 -9.727 7.648 1 95.12 166 ARG A N 1
ATOM 1288 C CA . ARG A 1 166 ? -12.406 -11.07 7.379 1 95.12 166 ARG A CA 1
ATOM 1289 C C . ARG A 1 166 ? -12.266 -11.305 5.879 1 95.12 166 ARG A C 1
ATOM 1291 O O . ARG A 1 166 ? -13.039 -10.773 5.086 1 95.12 166 ARG A O 1
ATOM 1298 N N . PRO A 1 167 ? -11.305 -12.164 5.492 1 96.81 167 PRO A N 1
ATOM 1299 C CA . PRO A 1 167 ? -11.109 -12.43 4.062 1 96.81 167 PRO A CA 1
ATOM 1300 C C . PRO A 1 167 ? -12.266 -13.211 3.447 1 96.81 167 PRO A C 1
ATOM 1302 O O . PRO A 1 167 ? -12.586 -13.031 2.271 1 96.81 167 PRO A O 1
ATOM 1305 N N . TYR A 1 168 ? -12.789 -14.102 4.277 1 95.69 168 TYR A N 1
ATOM 1306 C CA . TYR A 1 168 ? -13.914 -14.914 3.82 1 95.69 168 TYR A CA 1
ATOM 1307 C C . TYR A 1 168 ? -14.648 -15.539 5 1 95.69 168 TYR A C 1
ATOM 1309 O O . TYR A 1 168 ? -14.109 -15.602 6.109 1 95.69 168 TYR A O 1
ATOM 1317 N N . MET B 1 1 ? 17.188 34.406 71.75 1 32.34 1 MET B N 1
ATOM 1318 C CA . MET B 1 1 ? 16.062 33.719 71.125 1 32.34 1 MET B CA 1
ATOM 1319 C C . MET B 1 1 ? 15.812 34.281 69.688 1 32.34 1 MET B C 1
ATOM 1321 O O . MET B 1 1 ? 15 35.188 69.562 1 32.34 1 MET B O 1
ATOM 1325 N N . LYS B 1 2 ? 16.953 34.469 68.812 1 36.94 2 LYS B N 1
ATOM 1326 C CA . LYS B 1 2 ? 16.938 35 67.438 1 36.94 2 LYS B CA 1
ATOM 1327 C C . LYS B 1 2 ? 16 34.156 66.562 1 36.94 2 LYS B C 1
ATOM 1329 O O . LYS B 1 2 ? 15.844 32.969 66.812 1 36.94 2 LYS B O 1
ATOM 1334 N N . ARG B 1 3 ? 14.953 34.781 65.875 1 33.91 3 ARG B N 1
ATOM 1335 C CA . ARG B 1 3 ? 13.93 34.562 64.875 1 33.91 3 ARG B CA 1
ATOM 1336 C C . ARG B 1 3 ? 14.531 33.906 63.625 1 33.91 3 ARG B C 1
ATOM 1338 O O . ARG B 1 3 ? 15.312 34.531 62.906 1 33.91 3 ARG B O 1
ATOM 1345 N N . LEU B 1 4 ? 14.984 32.625 63.688 1 41.06 4 LEU B N 1
ATOM 1346 C CA . LEU B 1 4 ? 15.383 31.859 62.5 1 41.06 4 LEU B CA 1
ATOM 1347 C C . LEU B 1 4 ? 14.328 31.984 61.406 1 41.06 4 LEU B C 1
ATOM 1349 O O . LEU B 1 4 ? 13.172 31.609 61.625 1 41.06 4 LEU B O 1
ATOM 1353 N N . LEU B 1 5 ? 14.32 33.062 60.656 1 39.19 5 LEU B N 1
ATOM 1354 C CA . LEU B 1 5 ? 13.469 33.25 59.5 1 39.19 5 LEU B CA 1
ATOM 1355 C C . LEU B 1 5 ? 13.562 32.062 58.531 1 39.19 5 LEU B C 1
ATOM 1357 O O . LEU B 1 5 ? 14.656 31.719 58.094 1 39.19 5 LEU B O 1
ATOM 1361 N N . LYS B 1 6 ? 12.711 30.969 58.719 1 42.75 6 LYS B N 1
ATOM 1362 C CA . LYS B 1 6 ? 12.453 29.875 57.812 1 42.75 6 LYS B CA 1
ATOM 1363 C C . LYS B 1 6 ? 12.18 30.391 56.406 1 42.75 6 LYS B C 1
ATOM 1365 O O . LYS B 1 6 ? 11.25 31.172 56.188 1 42.75 6 LYS B O 1
ATOM 1370 N N . ILE B 1 7 ? 13.25 30.625 55.594 1 41.31 7 ILE B N 1
ATOM 1371 C CA . ILE B 1 7 ? 13.078 30.875 54.188 1 41.31 7 ILE B CA 1
ATOM 1372 C C . ILE B 1 7 ? 12.32 29.703 53.531 1 41.31 7 ILE B C 1
ATOM 1374 O O . ILE B 1 7 ? 12.75 28.562 53.625 1 41.31 7 ILE B O 1
ATOM 1378 N N . LEU B 1 8 ? 10.992 29.703 53.594 1 38.69 8 LEU B N 1
ATOM 1379 C CA . LEU B 1 8 ? 10.195 28.781 52.781 1 38.69 8 LEU B CA 1
ATOM 1380 C C . LEU B 1 8 ? 10.594 28.875 51.312 1 38.69 8 LEU B C 1
ATOM 1382 O O . LEU B 1 8 ? 10.438 29.938 50.688 1 38.69 8 LEU B O 1
ATOM 1386 N N . VAL B 1 9 ? 11.672 28.234 50.906 1 40.44 9 VAL B N 1
ATOM 1387 C CA . VAL B 1 9 ? 11.945 28.109 49.469 1 40.44 9 VAL B CA 1
ATOM 1388 C C . VAL B 1 9 ? 10.75 27.5 48.75 1 40.44 9 VAL B C 1
ATOM 1390 O O . VAL B 1 9 ? 10.359 26.359 49.031 1 40.44 9 VAL B O 1
ATOM 1393 N N . VAL B 1 10 ? 9.727 28.312 48.375 1 38.91 10 VAL B N 1
ATOM 1394 C CA . VAL B 1 10 ? 8.703 27.859 47.438 1 38.91 10 VAL B CA 1
ATOM 1395 C C . VAL B 1 10 ? 9.367 27.203 46.219 1 38.91 10 VAL B C 1
ATOM 1397 O O . VAL B 1 10 ? 10.086 27.875 45.469 1 38.91 10 VAL B O 1
ATOM 1400 N N . LEU B 1 11 ? 9.773 25.969 46.344 1 41.75 11 LEU B N 1
ATOM 1401 C CA . LEU B 1 11 ? 10.086 25.203 45.125 1 41.75 11 LEU B CA 1
ATOM 1402 C C . LEU B 1 11 ? 8.984 25.328 44.094 1 41.75 11 LEU B C 1
ATOM 1404 O O . LEU B 1 11 ? 7.867 24.844 44.281 1 41.75 11 LEU B O 1
ATOM 1408 N N . LEU B 1 12 ? 8.875 26.516 43.5 1 39.59 12 LEU B N 1
ATOM 1409 C CA . LEU B 1 12 ? 8.055 26.547 42.281 1 39.59 12 LEU B CA 1
ATOM 1410 C C . LEU B 1 12 ? 8.375 25.375 41.375 1 39.59 12 LEU B C 1
ATOM 1412 O O . LEU B 1 12 ? 9.508 25.25 40.906 1 39.59 12 LEU B O 1
ATOM 1416 N N . LYS B 1 13 ? 7.832 24.188 41.688 1 40.59 13 LYS B N 1
ATOM 1417 C CA . LYS B 1 13 ? 7.816 23.078 40.75 1 40.59 13 LYS B CA 1
ATOM 1418 C C . LYS B 1 13 ? 7.547 23.578 39.312 1 40.59 13 LYS B C 1
ATOM 1420 O O . LYS B 1 13 ? 6.484 24.125 39.031 1 40.59 13 LYS B O 1
ATOM 1425 N N . LEU B 1 14 ? 8.562 24.078 38.656 1 41.19 14 LEU B N 1
ATOM 1426 C CA . LEU B 1 14 ? 8.508 24.172 37.188 1 41.19 14 LEU B CA 1
ATOM 1427 C C . LEU B 1 14 ? 7.914 22.906 36.594 1 41.19 14 LEU B C 1
ATOM 1429 O O . LEU B 1 14 ? 8.57 21.859 36.562 1 41.19 14 LEU B O 1
ATOM 1433 N N . LEU B 1 15 ? 6.715 22.562 37 1 40.28 15 LEU B N 1
ATOM 1434 C CA . LEU B 1 15 ? 6.109 21.547 36.125 1 40.28 15 LEU B CA 1
ATOM 1435 C C . LEU B 1 15 ? 6.449 21.797 34.656 1 40.28 15 LEU B C 1
ATOM 1437 O O . LEU B 1 15 ? 6.141 22.875 34.125 1 40.28 15 LEU B O 1
ATOM 1441 N N . SER B 1 16 ? 7.551 21.453 34.25 1 41 16 SER B N 1
ATOM 1442 C CA . SER B 1 16 ? 7.879 21.406 32.812 1 41 16 SER B CA 1
ATOM 1443 C C . SER B 1 16 ? 6.66 21.047 31.984 1 41 16 SER B C 1
ATOM 1445 O O . SER B 1 16 ? 6.094 19.953 32.156 1 41 16 SER B O 1
ATOM 1447 N N . VAL B 1 17 ? 5.672 21.875 31.766 1 42.19 17 VAL B N 1
ATOM 1448 C CA . VAL B 1 17 ? 4.668 21.688 30.719 1 42.19 17 VAL B CA 1
ATOM 1449 C C . VAL B 1 17 ? 5.32 21.109 29.469 1 42.19 17 VAL B C 1
ATOM 1451 O O . VAL B 1 17 ? 6.137 21.766 28.812 1 42.19 17 VAL B O 1
ATOM 1454 N N . ALA B 1 18 ? 5.719 19.969 29.422 1 44.78 18 ALA B N 1
ATOM 1455 C CA . ALA B 1 18 ? 5.98 19.344 28.125 1 44.78 18 ALA B CA 1
ATOM 1456 C C . ALA B 1 18 ? 5.074 19.922 27.047 1 44.78 18 ALA B C 1
ATOM 1458 O O . ALA B 1 18 ? 3.865 20.047 27.234 1 44.78 18 ALA B O 1
ATOM 1459 N N . PRO B 1 19 ? 5.496 20.672 25.969 1 46 19 PRO B N 1
ATOM 1460 C CA . PRO B 1 19 ? 4.699 21.531 25.078 1 46 19 PRO B CA 1
ATOM 1461 C C . PRO B 1 19 ? 3.457 20.812 24.547 1 46 19 PRO B C 1
ATOM 1463 O O . PRO B 1 19 ? 3.566 19.75 23.922 1 46 19 PRO B O 1
ATOM 1466 N N . LEU B 1 20 ? 2.252 20.828 25.062 1 46.75 20 LEU B N 1
ATOM 1467 C CA . LEU B 1 20 ? 0.892 20.625 24.578 1 46.75 20 LEU B CA 1
ATOM 1468 C C . LEU B 1 20 ? 0.812 20.828 23.078 1 46.75 20 LEU B C 1
ATOM 1470 O O . LEU B 1 20 ? -0.03 20.234 22.406 1 46.75 20 LEU B O 1
ATOM 1474 N N . SER B 1 21 ? 1.695 21.75 22.516 1 47.91 21 SER B N 1
ATOM 1475 C CA . SER B 1 21 ? 1.637 22.125 21.109 1 47.91 21 SER B CA 1
ATOM 1476 C C . SER B 1 21 ? 1.92 20.938 20.203 1 47.91 21 SER B C 1
ATOM 1478 O O . SER B 1 21 ? 1.347 20.828 19.109 1 47.91 21 SER B O 1
ATOM 1480 N N . LEU B 1 22 ? 2.939 20.016 20.516 1 53.22 22 LEU B N 1
ATOM 1481 C CA . LEU B 1 22 ? 3.256 18.891 19.656 1 53.22 22 LEU B CA 1
ATOM 1482 C C . LEU B 1 22 ? 2.061 17.953 19.531 1 53.22 22 LEU B C 1
ATOM 1484 O O . LEU B 1 22 ? 1.818 17.375 18.469 1 53.22 22 LEU B O 1
ATOM 1488 N N . LEU B 1 23 ? 1.232 17.875 20.562 1 59.25 23 LEU B N 1
ATOM 1489 C CA . LEU B 1 23 ? 0.03 17.062 20.531 1 59.25 23 LEU B CA 1
ATOM 1490 C C . LEU B 1 23 ? -1.043 17.703 19.656 1 59.25 23 LEU B C 1
ATOM 1492 O O . LEU B 1 23 ? -1.752 17 18.922 1 59.25 23 LEU B O 1
ATOM 1496 N N . ALA B 1 24 ? -1.016 19.062 19.609 1 70.12 24 ALA B N 1
ATOM 1497 C CA . ALA B 1 24 ? -2.115 19.766 18.969 1 70.12 24 ALA B CA 1
ATOM 1498 C C . ALA B 1 24 ? -2.057 19.594 17.453 1 70.12 24 ALA B C 1
ATOM 1500 O O . ALA B 1 24 ? -3.092 19.562 16.781 1 70.12 24 ALA B O 1
ATOM 1501 N N . GLN B 1 25 ? -1.015 19.234 16.828 1 82.38 25 GLN B N 1
ATOM 1502 C CA . GLN B 1 25 ? -0.911 19.141 15.375 1 82.38 25 GLN B CA 1
ATOM 1503 C C . GLN B 1 25 ? -0.893 17.688 14.914 1 82.38 25 GLN B C 1
ATOM 1505 O O . GLN B 1 25 ? -0.772 17.406 13.719 1 82.38 25 GLN B O 1
ATOM 1510 N N . ASN B 1 26 ? -1.265 16.828 15.914 1 90.94 26 ASN B N 1
ATOM 1511 C CA . ASN B 1 26 ? -1.119 15.406 15.617 1 90.94 26 ASN B CA 1
ATOM 1512 C C . ASN B 1 26 ? -2.35 14.609 16.062 1 90.94 26 ASN B C 1
ATOM 1514 O O . ASN B 1 26 ? -2.316 13.383 16.109 1 90.94 26 ASN B O 1
ATOM 1518 N N . LEU B 1 27 ? -3.465 15.398 16.359 1 94.31 27 LEU B N 1
ATOM 1519 C CA . LEU B 1 27 ? -4.711 14.75 16.75 1 94.31 27 LEU B CA 1
ATOM 1520 C C . LEU B 1 27 ? -5.566 14.43 15.531 1 94.31 27 LEU B C 1
ATOM 1522 O O . LEU B 1 27 ? -5.445 15.094 14.492 1 94.31 27 LEU B O 1
ATOM 1526 N N . PRO B 1 28 ? -6.441 13.43 15.664 1 96.75 28 PRO B N 1
ATOM 1527 C CA . PRO B 1 28 ? -7.34 13.094 14.555 1 96.75 28 PRO B CA 1
ATOM 1528 C C . PRO B 1 28 ? -8.023 14.32 13.953 1 96.75 28 PRO B C 1
ATOM 1530 O O . PRO B 1 28 ? -8.102 14.445 12.727 1 96.75 28 PRO B O 1
ATOM 1533 N N . ARG B 1 29 ? -8.484 15.25 14.844 1 96.94 29 ARG B N 1
ATOM 1534 C CA . ARG B 1 29 ? -9.188 16.438 14.344 1 96.94 29 ARG B CA 1
ATOM 1535 C C . ARG B 1 29 ? -8.281 17.281 13.469 1 96.94 29 ARG B C 1
ATOM 1537 O O . ARG B 1 29 ? -8.734 17.922 12.516 1 96.94 29 ARG B O 1
ATOM 1544 N N . ASP B 1 30 ? -6.996 17.344 13.797 1 96.94 30 ASP B N 1
ATOM 1545 C CA . ASP B 1 30 ? -6.043 18.125 13.023 1 96.94 30 ASP B CA 1
ATOM 1546 C C . ASP B 1 30 ? -5.852 17.547 11.625 1 96.94 30 ASP B C 1
ATOM 1548 O O . ASP B 1 30 ? -5.863 18.281 10.633 1 96.94 30 ASP B O 1
ATOM 1552 N N . TYR B 1 31 ? -5.68 16.203 11.547 1 98.19 31 TYR B N 1
ATOM 1553 C CA . TYR B 1 31 ? -5.586 15.531 10.258 1 98.19 31 TYR B CA 1
ATOM 1554 C C . TYR B 1 31 ? -6.84 15.773 9.422 1 98.19 31 TYR B C 1
ATOM 1556 O O . TYR B 1 31 ? -6.754 16.078 8.234 1 98.19 31 TYR B O 1
ATOM 1564 N N . LEU B 1 32 ? -7.988 15.641 10.055 1 98.69 32 LEU B N 1
ATOM 1565 C CA . LEU B 1 32 ? -9.266 15.727 9.352 1 98.69 32 LEU B CA 1
ATOM 1566 C C . LEU B 1 32 ? -9.484 17.125 8.797 1 98.69 32 LEU B C 1
ATOM 1568 O O . LEU B 1 32 ? -9.953 17.281 7.668 1 98.69 32 LEU B O 1
ATOM 1572 N N . GLU B 1 33 ? -9.164 18.094 9.594 1 98.31 33 GLU B N 1
ATOM 1573 C CA . GLU B 1 33 ? -9.422 19.469 9.18 1 98.31 33 GLU B CA 1
ATOM 1574 C C . GLU B 1 33 ? -8.688 19.797 7.887 1 98.31 33 GLU B C 1
ATOM 1576 O O . GLU B 1 33 ? -9.289 20.297 6.934 1 98.31 33 GLU B O 1
ATOM 1581 N N . ILE B 1 34 ? -7.414 19.516 7.812 1 98.31 34 ILE B N 1
ATOM 1582 C CA . ILE B 1 34 ? -6.633 19.859 6.633 1 98.31 34 ILE B CA 1
ATOM 1583 C C . ILE B 1 34 ? -7.047 18.984 5.457 1 98.31 34 ILE B C 1
ATOM 1585 O O . ILE B 1 34 ? -7.109 19.438 4.316 1 98.31 34 ILE B O 1
ATOM 1589 N N . HIS B 1 35 ? -7.34 17.703 5.641 1 98.75 35 HIS B N 1
ATOM 1590 C CA . HIS B 1 35 ? -7.898 16.859 4.582 1 98.75 35 HIS B CA 1
ATOM 1591 C C . HIS B 1 35 ? -9.188 17.469 4.031 1 98.75 35 HIS B C 1
ATOM 1593 O O . HIS B 1 35 ? -9.336 17.625 2.818 1 98.75 35 HIS B O 1
ATOM 1599 N N . ASN B 1 36 ? -10.062 17.766 4.938 1 98.88 36 ASN B N 1
ATOM 1600 C CA . ASN B 1 36 ? -11.414 18.141 4.535 1 98.88 36 ASN B CA 1
ATOM 1601 C C . ASN B 1 36 ? -11.461 19.531 3.914 1 98.88 36 ASN B C 1
ATOM 1603 O O . ASN B 1 36 ? -12.297 19.797 3.059 1 98.88 36 ASN B O 1
ATOM 1607 N N . ASN B 1 37 ? -10.586 20.391 4.344 1 98.81 37 ASN B N 1
ATOM 1608 C CA . ASN B 1 37 ? -10.438 21.656 3.635 1 98.81 37 ASN B CA 1
ATOM 1609 C C . ASN B 1 37 ? -10.047 21.438 2.174 1 98.81 37 ASN B C 1
ATOM 1611 O O . ASN B 1 37 ? -10.609 22.062 1.277 1 98.81 37 ASN B O 1
ATOM 1615 N N . ALA B 1 38 ? -9.062 20.578 1.922 1 98.81 38 ALA B N 1
ATOM 1616 C CA . ALA B 1 38 ? -8.648 20.266 0.559 1 98.81 38 ALA B CA 1
ATOM 1617 C C . ALA B 1 38 ? -9.797 19.641 -0.232 1 98.81 38 ALA B C 1
ATOM 1619 O O . ALA B 1 38 ? -10.008 19.984 -1.398 1 98.81 38 ALA B O 1
ATOM 1620 N N . ARG B 1 39 ? -10.531 18.719 0.39 1 98.88 39 ARG B N 1
ATOM 1621 C CA . ARG B 1 39 ? -11.648 18.031 -0.256 1 98.88 39 ARG B CA 1
ATOM 1622 C C . ARG B 1 39 ? -12.773 19.016 -0.583 1 98.88 39 ARG B C 1
ATOM 1624 O 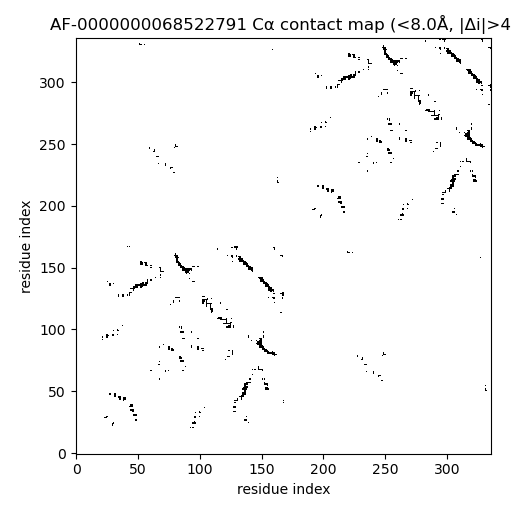O . ARG B 1 39 ? -13.336 18.969 -1.68 1 98.88 39 ARG B O 1
ATOM 1631 N N . ALA B 1 40 ? -13.078 19.922 0.316 1 98.81 40 ALA B N 1
ATOM 1632 C CA . ALA B 1 40 ? -14.117 20.938 0.092 1 98.81 40 ALA B CA 1
ATOM 1633 C C . ALA B 1 40 ? -13.781 21.812 -1.105 1 98.81 40 ALA B C 1
ATOM 1635 O O . ALA B 1 40 ? -14.672 22.219 -1.859 1 98.81 40 ALA B O 1
ATOM 1636 N N . SER B 1 41 ? -12.547 22.062 -1.272 1 98.38 41 SER B N 1
ATOM 1637 C CA . SER B 1 41 ? -12.102 22.969 -2.322 1 98.38 41 SER B CA 1
ATOM 1638 C C . SER B 1 41 ? -12.391 22.391 -3.707 1 98.38 41 SER B C 1
ATOM 1640 O O . SER B 1 41 ? -12.375 23.125 -4.699 1 98.38 41 SER B O 1
ATOM 1642 N N . VAL B 1 42 ? -12.648 21.125 -3.805 1 98.25 42 VAL B N 1
ATOM 1643 C CA . VAL B 1 42 ? -12.938 20.516 -5.105 1 98.25 42 VAL B CA 1
ATOM 1644 C C . VAL B 1 42 ? -14.32 19.891 -5.094 1 98.25 42 VAL B C 1
ATOM 1646 O O . VAL B 1 42 ? -14.672 19.125 -5.996 1 98.25 42 VAL B O 1
ATOM 1649 N N . GLY B 1 43 ? -15.047 20.062 -4.031 1 98.38 43 GLY B N 1
ATOM 1650 C CA . GLY B 1 43 ? -16.453 19.703 -3.988 1 98.38 43 GLY B CA 1
ATOM 1651 C C . GLY B 1 43 ? -16.688 18.25 -3.643 1 98.38 43 GLY B C 1
ATOM 1652 O O . GLY B 1 43 ? -17.719 17.672 -4.016 1 98.38 43 GLY B O 1
ATOM 1653 N N . VAL B 1 44 ? -15.773 17.562 -3.035 1 98.5 44 VAL B N 1
ATOM 1654 C CA . VAL B 1 44 ? -15.992 16.172 -2.635 1 98.5 44 VAL B CA 1
ATOM 1655 C C . VAL B 1 44 ? -16.281 16.109 -1.136 1 98.5 44 VAL B C 1
ATOM 1657 O O . VAL B 1 44 ? -15.922 17.016 -0.387 1 98.5 44 VAL B O 1
ATOM 1660 N N . GLY B 1 45 ? -16.969 15.125 -0.62 1 98.62 45 GLY B N 1
ATOM 1661 C CA . GLY B 1 45 ? -17.453 14.984 0.744 1 98.62 45 GLY B CA 1
ATOM 1662 C C . GLY B 1 45 ? -16.344 14.859 1.764 1 98.62 45 GLY B C 1
ATOM 1663 O O . GLY B 1 45 ? -15.25 14.406 1.437 1 98.62 45 GLY B O 1
ATOM 1664 N N . PRO B 1 46 ? -16.578 15.18 2.975 1 98.88 46 PRO B N 1
ATOM 1665 C CA . PRO B 1 46 ? -15.555 15.109 4.027 1 98.88 46 PRO B CA 1
ATOM 1666 C C . PRO B 1 46 ? -15.234 13.68 4.453 1 98.88 46 PRO B C 1
ATOM 1668 O O . PRO B 1 46 ? -16.062 12.781 4.273 1 98.88 46 PRO B O 1
ATOM 1671 N N . LEU B 1 47 ? -14.039 13.516 4.957 1 98.88 47 LEU B N 1
ATOM 1672 C CA . LEU B 1 47 ? -13.641 12.25 5.57 1 98.88 47 LEU B CA 1
ATOM 1673 C C . LEU B 1 47 ? -14.055 12.203 7.039 1 98.88 47 LEU B C 1
ATOM 1675 O O . LEU B 1 47 ? -14.172 13.25 7.688 1 98.88 47 LEU B O 1
ATOM 1679 N N . LYS B 1 48 ? -14.25 11.062 7.508 1 98.81 48 LYS B N 1
ATOM 1680 C CA . LYS B 1 48 ? -14.391 10.758 8.93 1 98.81 48 LYS B CA 1
ATOM 1681 C C . LYS B 1 48 ? -13.211 9.945 9.438 1 98.81 48 LYS B C 1
ATOM 1683 O O . LYS B 1 48 ? -12.586 9.203 8.68 1 98.81 48 LYS B O 1
ATOM 1688 N N . TRP B 1 49 ? -12.961 10.102 10.758 1 98.44 49 TRP B N 1
ATOM 1689 C CA . TRP B 1 49 ? -11.867 9.344 11.367 1 98.44 49 TRP B CA 1
ATOM 1690 C C . TRP B 1 49 ? -12.289 7.91 11.656 1 98.44 49 TRP B C 1
ATOM 1692 O O . TRP B 1 49 ? -13.398 7.672 12.141 1 98.44 49 TRP B O 1
ATOM 1702 N N . GLU B 1 50 ? -11.469 6.996 11.297 1 97.38 50 GLU B N 1
ATOM 1703 C CA . GLU B 1 50 ? -11.719 5.594 11.609 1 97.38 50 GLU B CA 1
ATOM 1704 C C . GLU B 1 50 ? -10.578 5 12.43 1 97.38 50 GLU B C 1
ATOM 1706 O O . GLU B 1 50 ? -9.477 4.781 11.914 1 97.38 50 GLU B O 1
ATOM 1711 N N . PRO B 1 51 ? -10.789 4.66 13.703 1 96 51 PRO B N 1
ATOM 1712 C CA . PRO B 1 51 ? -9.734 4.148 14.586 1 96 51 PRO B CA 1
ATOM 1713 C C . PRO B 1 51 ? -9.07 2.889 14.039 1 96 51 PRO B C 1
ATOM 1715 O O . PRO B 1 51 ? -7.871 2.686 14.227 1 96 51 PRO B O 1
ATOM 1718 N N . MET B 1 52 ? -9.812 2.062 13.328 1 92.81 52 MET B N 1
ATOM 1719 C CA . MET B 1 52 ? -9.219 0.848 12.773 1 92.81 52 MET B CA 1
ATOM 1720 C C . MET B 1 52 ? -8.203 1.184 11.688 1 92.81 52 MET B C 1
ATOM 1722 O O . MET B 1 52 ? -7.203 0.484 11.523 1 92.81 52 MET B O 1
ATOM 1726 N N . LEU B 1 53 ? -8.492 2.215 10.969 1 95.19 53 LEU B N 1
ATOM 1727 C CA . LEU B 1 53 ? -7.543 2.656 9.961 1 95.19 53 LEU B CA 1
ATOM 1728 C C . LEU B 1 53 ? -6.312 3.289 10.602 1 95.19 53 LEU B C 1
ATOM 1730 O O . LEU B 1 53 ? -5.203 3.166 10.086 1 95.19 53 LEU B O 1
ATOM 1734 N N . GLU B 1 54 ? -6.492 3.982 11.688 1 96.38 54 GLU B N 1
ATOM 1735 C CA . GLU B 1 54 ? -5.371 4.492 12.469 1 96.38 54 GLU B CA 1
ATOM 1736 C C . GLU B 1 54 ? -4.457 3.357 12.93 1 96.38 54 GLU B C 1
ATOM 1738 O O . GLU B 1 54 ? -3.232 3.457 12.812 1 96.38 54 GLU B O 1
ATOM 1743 N N . MET B 1 55 ? -5.047 2.35 13.445 1 93.19 55 MET B N 1
ATOM 1744 C CA . MET B 1 55 ? -4.277 1.19 13.891 1 93.19 55 MET B CA 1
ATOM 1745 C C . MET B 1 55 ? -3.533 0.552 12.727 1 93.19 55 MET B C 1
ATOM 1747 O O . MET B 1 55 ? -2.375 0.158 12.859 1 93.19 55 MET B O 1
ATOM 1751 N N . GLU B 1 56 ? -4.234 0.433 11.602 1 90.44 56 GLU B N 1
ATOM 1752 C CA . GLU B 1 56 ? -3.598 -0.102 10.406 1 90.44 56 GLU B CA 1
ATOM 1753 C C . GLU B 1 56 ? -2.385 0.734 10.008 1 90.44 56 GLU B C 1
ATOM 1755 O O . GLU B 1 56 ? -1.331 0.188 9.672 1 90.44 56 GLU B O 1
ATOM 1760 N N . ALA B 1 57 ? -2.512 2.027 9.992 1 93.75 57 ALA B N 1
ATOM 1761 C CA . ALA B 1 57 ? -1.412 2.934 9.672 1 93.75 57 ALA B CA 1
ATOM 1762 C C . ALA B 1 57 ? -0.241 2.736 10.633 1 93.75 57 ALA B C 1
ATOM 1764 O O . ALA B 1 57 ? 0.915 2.676 10.203 1 93.75 57 ALA B O 1
ATOM 1765 N N . TYR B 1 58 ? -0.553 2.604 11.891 1 93 58 TYR B N 1
ATOM 1766 C CA . TYR B 1 58 ? 0.464 2.424 12.922 1 93 58 TYR B CA 1
ATOM 1767 C C . TYR B 1 58 ? 1.196 1.1 12.734 1 93 58 TYR B C 1
ATOM 1769 O O . TYR B 1 58 ? 2.43 1.058 12.75 1 93 58 TYR B O 1
ATOM 1777 N N . GLU B 1 59 ? 0.468 0.06 12.562 1 87.31 59 GLU B N 1
ATOM 1778 C CA . GLU B 1 59 ? 1.057 -1.268 12.422 1 87.31 59 GLU B CA 1
ATOM 1779 C C . GLU B 1 59 ? 1.904 -1.361 11.156 1 87.31 59 GLU B C 1
ATOM 1781 O O . GLU B 1 59 ? 2.963 -1.993 11.156 1 87.31 59 GLU B O 1
ATOM 1786 N N . PHE B 1 60 ? 1.399 -0.783 10.148 1 87.19 60 PHE B N 1
ATOM 1787 C CA . PHE B 1 60 ? 2.16 -0.764 8.906 1 87.19 60 PHE B CA 1
ATOM 1788 C C . PHE B 1 60 ? 3.525 -0.118 9.117 1 87.19 60 PHE B C 1
ATOM 1790 O O . PHE B 1 60 ? 4.547 -0.673 8.711 1 87.19 60 PHE B O 1
ATOM 1797 N N . LEU B 1 61 ? 3.559 1.044 9.688 1 88.94 61 LEU B N 1
ATOM 1798 C CA . LEU B 1 61 ? 4.82 1.738 9.922 1 88.94 61 LEU B CA 1
ATOM 1799 C C . LEU B 1 61 ? 5.734 0.914 10.82 1 88.94 61 LEU B C 1
ATOM 1801 O O . LEU B 1 61 ? 6.941 0.834 10.578 1 88.94 61 LEU B O 1
ATOM 1805 N N . HIS B 1 62 ? 5.145 0.353 11.789 1 85.88 62 HIS B N 1
ATOM 1806 C CA . HIS B 1 62 ? 5.953 -0.433 12.711 1 85.88 62 HIS B CA 1
ATOM 1807 C C . HIS B 1 62 ? 6.566 -1.642 12.016 1 85.88 62 HIS B C 1
ATOM 1809 O O . HIS B 1 62 ? 7.738 -1.96 12.234 1 85.88 62 HIS B O 1
ATOM 1815 N N . GLN B 1 63 ? 5.805 -2.246 11.234 1 80.56 63 GLN B N 1
ATOM 1816 C CA . GLN B 1 63 ? 6.277 -3.436 10.531 1 80.56 63 GLN B CA 1
ATOM 1817 C C . GLN B 1 63 ? 7.363 -3.082 9.516 1 80.56 63 GLN B C 1
ATOM 1819 O O . GLN B 1 63 ? 8.258 -3.885 9.258 1 80.56 63 GLN B O 1
ATOM 1824 N N . HIS B 1 64 ? 7.262 -1.857 9.016 1 82.25 64 HIS B N 1
ATOM 1825 C CA . HIS B 1 64 ? 8.172 -1.487 7.938 1 82.25 64 HIS B CA 1
ATOM 1826 C C . HIS B 1 64 ? 9.07 -0.33 8.352 1 82.25 64 HIS B C 1
ATOM 1828 O O . HIS B 1 64 ? 9.547 0.429 7.504 1 82.25 64 HIS B O 1
ATOM 1834 N N . ILE B 1 65 ? 9.312 -0.239 9.57 1 82.38 65 ILE B N 1
ATOM 1835 C CA . ILE B 1 65 ? 9.984 0.936 10.109 1 82.38 65 ILE B CA 1
ATOM 1836 C C . ILE B 1 65 ? 11.398 1.025 9.547 1 82.38 65 ILE B C 1
ATOM 1838 O O . ILE B 1 65 ? 11.898 2.121 9.289 1 82.38 65 ILE B O 1
ATOM 1842 N N . VAL B 1 66 ? 12.047 -0.069 9.297 1 79.5 66 VAL B N 1
ATOM 1843 C CA . VAL B 1 66 ? 13.414 -0.097 8.789 1 79.5 66 VAL B CA 1
ATOM 1844 C C . VAL B 1 66 ? 13.453 0.504 7.383 1 79.5 66 VAL B C 1
ATOM 1846 O O . VAL B 1 66 ? 14.438 1.141 7 1 79.5 66 VAL B O 1
ATOM 1849 N N . VAL B 1 67 ? 12.383 0.301 6.699 1 79.69 67 VAL B N 1
ATOM 1850 C CA . VAL B 1 67 ? 12.297 0.83 5.344 1 79.69 67 VAL B CA 1
ATOM 185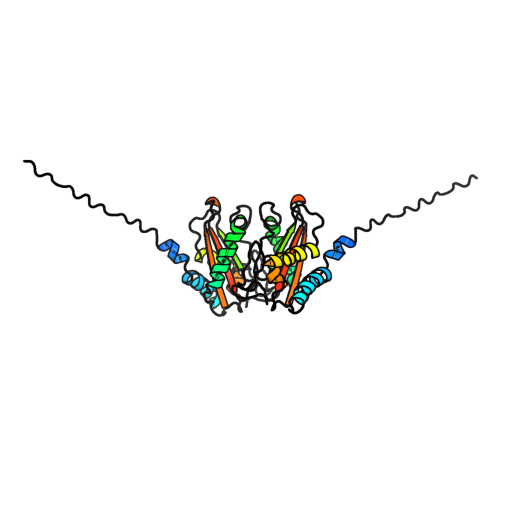1 C C . VAL B 1 67 ? 12.062 2.338 5.387 1 79.69 67 VAL B C 1
ATOM 1853 O O . VAL B 1 67 ? 12.828 3.109 4.805 1 79.69 67 VAL B O 1
ATOM 1856 N N . PHE B 1 68 ? 11.133 2.75 6.129 1 84.06 68 PHE B N 1
ATOM 1857 C CA . PHE B 1 68 ? 10.656 4.125 6.043 1 84.06 68 PHE B CA 1
ATOM 1858 C C . PHE B 1 68 ? 11.516 5.047 6.898 1 84.06 68 PHE B C 1
ATOM 1860 O O . PHE B 1 68 ? 11.445 6.273 6.762 1 84.06 68 PHE B O 1
ATOM 1867 N N . CYS B 1 69 ? 12.367 4.43 7.664 1 83.62 69 CYS B N 1
ATOM 1868 C CA . CYS B 1 69 ? 13.328 5.223 8.43 1 83.62 69 CYS B CA 1
ATOM 1869 C C . CYS B 1 69 ? 14.711 5.18 7.793 1 83.62 69 CYS B C 1
ATOM 1871 O O . CYS B 1 69 ? 15.656 5.754 8.328 1 83.62 69 CYS B O 1
ATOM 1873 N N . SER B 1 70 ? 14.75 4.469 6.73 1 79.88 70 SER B N 1
ATOM 1874 C CA . SER B 1 70 ? 16.031 4.438 6.023 1 79.88 70 SER B CA 1
ATOM 1875 C C . SER B 1 70 ? 16.281 5.738 5.266 1 79.88 70 SER B C 1
ATOM 1877 O O . SER B 1 70 ? 15.383 6.242 4.582 1 79.88 70 SER B O 1
ATOM 1879 N N . LYS B 1 71 ? 17.516 6.176 5.27 1 75.12 71 LYS B N 1
ATOM 1880 C CA . LYS B 1 71 ? 17.875 7.406 4.57 1 75.12 71 LYS B CA 1
ATOM 1881 C C . LYS B 1 71 ? 17.922 7.184 3.062 1 75.12 71 LYS B C 1
ATOM 1883 O O . LYS B 1 71 ? 17.875 8.141 2.287 1 75.12 71 LYS B O 1
ATOM 1888 N N . GLU B 1 72 ? 17.984 5.938 2.738 1 72.88 72 GLU B N 1
ATOM 1889 C CA . GLU B 1 72 ? 18.172 5.598 1.331 1 72.88 72 GLU B CA 1
ATOM 1890 C C . GLU B 1 72 ? 16.828 5.504 0.606 1 72.88 72 GLU B C 1
ATOM 1892 O O . GLU B 1 72 ? 16.781 5.492 -0.626 1 72.88 72 GLU B O 1
ATOM 1897 N N . VAL B 1 73 ? 15.758 5.488 1.411 1 70.62 73 VAL B N 1
ATOM 1898 C CA . VAL B 1 73 ? 14.445 5.309 0.8 1 70.62 73 VAL B CA 1
ATOM 1899 C C . VAL B 1 73 ? 13.758 6.664 0.639 1 70.62 73 VAL B C 1
ATOM 1901 O O . VAL B 1 73 ? 13.531 7.375 1.623 1 70.62 73 VAL B O 1
ATOM 1904 N N . PRO B 1 74 ? 13.562 6.984 -0.591 1 69.19 74 PRO B N 1
ATOM 1905 C CA . PRO B 1 74 ? 12.773 8.203 -0.781 1 69.19 74 PRO B CA 1
ATOM 1906 C C . PRO B 1 74 ? 11.297 8.008 -0.442 1 69.19 74 PRO B C 1
ATOM 1908 O O . PRO B 1 74 ? 10.516 7.578 -1.297 1 69.19 74 PRO B O 1
ATOM 1911 N N . VAL B 1 75 ? 10.891 8.328 0.656 1 65.5 75 VAL B N 1
ATOM 1912 C CA . VAL B 1 75 ? 9.57 8.047 1.206 1 65.5 75 VAL B CA 1
ATOM 1913 C C . VAL B 1 75 ? 8.531 8.93 0.53 1 65.5 75 VAL B C 1
ATOM 1915 O O 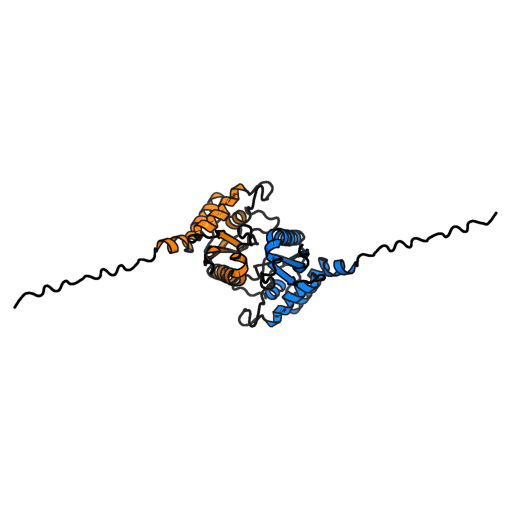. VAL B 1 75 ? 7.391 8.508 0.309 1 65.5 75 VAL B O 1
ATOM 1918 N N . ALA B 1 76 ? 8.953 10.086 0.205 1 59.28 76 ALA B N 1
ATOM 1919 C CA . ALA B 1 76 ? 8.039 11.078 -0.365 1 59.28 76 ALA B CA 1
ATOM 1920 C C . ALA B 1 76 ? 7.391 10.547 -1.644 1 59.28 76 ALA B C 1
ATOM 1922 O O . ALA B 1 76 ? 6.352 11.055 -2.074 1 59.28 76 ALA B O 1
ATOM 1923 N N . ARG B 1 77 ? 7.891 9.477 -2.031 1 60.88 77 ARG B N 1
ATOM 1924 C CA . ARG B 1 77 ? 7.402 8.945 -3.299 1 60.88 77 ARG B CA 1
ATOM 1925 C C . ARG B 1 77 ? 6.613 7.66 -3.084 1 60.88 77 ARG B C 1
ATOM 1927 O O . ARG B 1 77 ? 6.121 7.059 -4.043 1 60.88 77 ARG B O 1
ATOM 1934 N N . TYR B 1 78 ? 6.531 7.383 -1.854 1 68.81 78 TYR B N 1
ATOM 1935 C CA . TYR B 1 78 ? 5.785 6.145 -1.652 1 68.81 78 TYR B CA 1
ATOM 1936 C C . TYR B 1 78 ? 4.285 6.387 -1.772 1 68.81 78 TYR B C 1
ATOM 1938 O O . TYR B 1 78 ? 3.709 7.152 -0.998 1 68.81 78 TYR B O 1
ATOM 1946 N N . VAL B 1 79 ? 3.762 5.797 -2.838 1 67.12 79 VAL B N 1
ATOM 1947 C CA . VAL B 1 79 ? 2.324 5.914 -3.055 1 67.12 79 VAL B CA 1
ATOM 1948 C C . VAL B 1 79 ? 1.729 4.531 -3.314 1 67.12 79 VAL B C 1
ATOM 1950 O O . VAL B 1 79 ? 2.299 3.732 -4.062 1 67.12 79 VAL B O 1
ATOM 1953 N N . SER B 1 80 ? 0.773 4.133 -2.508 1 77.56 80 SER B N 1
ATOM 1954 C CA . SER B 1 80 ? -0.02 2.943 -2.791 1 77.56 80 SER B CA 1
ATOM 1955 C C . SER B 1 80 ? -1.514 3.246 -2.73 1 77.56 80 SER B C 1
ATOM 1957 O O . SER B 1 80 ? -1.917 4.316 -2.268 1 77.56 80 SER B O 1
ATOM 1959 N N . MET B 1 81 ? -2.33 2.402 -3.311 1 84.94 81 MET B N 1
ATOM 1960 C CA . MET B 1 81 ? -3.779 2.566 -3.25 1 84.94 81 MET B CA 1
ATOM 1961 C C . MET B 1 81 ? -4.25 2.713 -1.808 1 84.94 81 MET B C 1
ATOM 1963 O O . MET B 1 81 ? -3.98 1.851 -0.971 1 84.94 81 MET B O 1
ATOM 1967 N N . GLY B 1 82 ? -4.84 3.879 -1.559 1 91 82 GLY B N 1
ATOM 1968 C CA . GLY B 1 82 ? -5.457 4.102 -0.26 1 91 82 GLY B CA 1
ATOM 1969 C C . GLY B 1 82 ? -4.445 4.344 0.846 1 91 82 GLY B C 1
ATOM 1970 O O . GLY B 1 82 ? -4.742 4.125 2.021 1 91 82 GLY B O 1
ATOM 1971 N N . HIS B 1 83 ? -3.271 4.688 0.481 1 92.25 83 HIS B N 1
ATOM 1972 C CA . HIS B 1 83 ? -2.244 4.832 1.506 1 92.25 83 HIS B CA 1
ATOM 1973 C C . HIS B 1 83 ? -1.269 5.949 1.156 1 92.25 83 HIS B C 1
ATOM 1975 O O . HIS B 1 83 ? -0.669 5.945 0.079 1 92.25 83 HIS B O 1
ATOM 1981 N N . ASN B 1 84 ? -1.136 6.961 1.99 1 93.75 84 ASN B N 1
ATOM 1982 C CA . ASN B 1 84 ? -0.135 8.016 1.878 1 93.75 84 ASN B CA 1
ATOM 1983 C C . ASN B 1 84 ? 0.917 7.91 2.979 1 93.75 84 ASN B C 1
ATOM 1985 O O . ASN B 1 84 ? 0.588 7.645 4.137 1 93.75 84 ASN B O 1
ATOM 1989 N N . ILE B 1 85 ? 2.189 8.078 2.623 1 92.19 85 ILE B N 1
ATOM 1990 C CA . ILE B 1 85 ? 3.283 8.141 3.586 1 92.19 85 ILE B CA 1
ATOM 1991 C C . ILE B 1 85 ? 4.156 9.359 3.291 1 92.19 85 ILE B C 1
ATOM 1993 O O . ILE B 1 85 ? 4.438 9.664 2.129 1 92.19 85 ILE B O 1
ATOM 1997 N N . ALA B 1 86 ? 4.504 10.055 4.277 1 92.06 86 ALA B N 1
ATOM 1998 C CA . ALA B 1 86 ? 5.414 11.195 4.172 1 92.06 86 ALA B CA 1
ATOM 1999 C C . ALA B 1 86 ? 6.445 11.18 5.297 1 92.06 86 ALA B C 1
ATOM 2001 O O . ALA B 1 86 ? 6.191 10.633 6.371 1 92.06 86 ALA B O 1
ATOM 2002 N N . ARG B 1 87 ? 7.52 11.688 4.945 1 91.06 87 ARG B N 1
ATOM 2003 C CA . ARG B 1 87 ? 8.602 11.82 5.918 1 91.06 87 ARG B CA 1
ATOM 2004 C C . ARG B 1 87 ? 9.383 13.109 5.699 1 91.06 87 ARG B C 1
ATOM 2006 O O . ARG B 1 87 ? 9.523 13.57 4.562 1 91.06 87 ARG B O 1
ATOM 2013 N N . GLU B 1 88 ? 9.812 13.633 6.742 1 87 88 GLU B N 1
ATOM 2014 C CA . GLU B 1 88 ? 10.82 14.688 6.684 1 87 88 GLU B CA 1
ATOM 2015 C C . GLU B 1 88 ? 12.109 14.266 7.375 1 87 88 GLU B C 1
ATOM 2017 O O . GLU B 1 88 ? 12.164 14.164 8.602 1 87 88 GLU B O 1
ATOM 2022 N N . LEU B 1 89 ? 13.102 14.062 6.566 1 83.56 89 LEU B N 1
ATOM 2023 C CA . LEU B 1 89 ? 14.383 13.578 7.062 1 83.56 89 LEU B CA 1
ATOM 2024 C C . LEU B 1 89 ? 14.977 14.547 8.07 1 83.56 89 LEU B C 1
ATOM 2026 O O . LEU B 1 89 ? 14.992 15.758 7.844 1 83.56 89 LEU B O 1
ATOM 2030 N N . GLY B 1 90 ? 15.375 14.016 9.141 1 84 90 GLY B N 1
ATOM 2031 C CA . GLY B 1 90 ? 16.109 14.766 10.141 1 84 90 GLY B CA 1
ATOM 2032 C C . GLY B 1 90 ? 15.227 15.688 10.961 1 84 90 GLY B C 1
ATOM 2033 O O . GLY B 1 90 ? 15.695 16.312 11.922 1 84 90 GLY B O 1
ATOM 2034 N N . SER B 1 91 ? 13.969 15.797 10.625 1 84.31 91 SER B N 1
ATOM 2035 C CA . SER B 1 91 ? 13.078 16.688 11.359 1 84.31 91 SER B CA 1
ATOM 2036 C C . SER B 1 91 ? 12.625 16.062 12.672 1 84.31 91 SER B C 1
ATOM 2038 O O . SER B 1 91 ? 12.359 14.867 12.742 1 84.31 91 SER B O 1
ATOM 2040 N N . LYS B 1 92 ? 12.539 17 13.688 1 86.19 92 LYS B N 1
ATOM 2041 C CA . LYS B 1 92 ? 12.023 16.562 14.984 1 86.19 92 LYS B CA 1
ATOM 2042 C C . LYS B 1 92 ? 10.609 17.078 15.219 1 86.19 92 LYS B C 1
ATOM 2044 O O . LYS B 1 92 ? 9.969 16.734 16.203 1 86.19 92 LYS B O 1
ATOM 2049 N N . ASN B 1 93 ? 10.125 17.797 14.305 1 89.31 93 ASN B N 1
ATOM 2050 C CA . ASN B 1 93 ? 8.844 18.453 14.531 1 89.31 93 ASN B CA 1
ATOM 2051 C C . ASN B 1 93 ? 7.891 18.25 13.359 1 89.31 93 ASN B C 1
ATOM 2053 O O . ASN B 1 93 ? 6.93 19.016 13.195 1 89.31 93 ASN B O 1
ATOM 2057 N N . PHE B 1 94 ? 8.109 17.312 12.547 1 92.62 94 PHE B N 1
ATOM 2058 C CA . PHE B 1 94 ? 7.215 17.016 11.438 1 92.62 94 PHE B CA 1
ATOM 2059 C C . PHE B 1 94 ? 5.867 16.516 11.945 1 92.62 94 PHE B C 1
ATOM 2061 O O . PHE B 1 94 ? 5.777 15.43 12.516 1 92.62 94 PHE B O 1
ATOM 2068 N N . SER B 1 95 ? 4.812 17.359 11.766 1 94.88 95 SER B N 1
ATOM 2069 C CA . SER B 1 95 ? 3.51 17.062 12.344 1 94.88 95 SER B CA 1
ATOM 2070 C C . SER B 1 95 ? 2.623 16.312 11.352 1 94.88 95 SER B C 1
ATOM 2072 O O . SER B 1 95 ? 2.947 16.234 10.164 1 94.88 95 SER B O 1
ATOM 2074 N N . GLY B 1 96 ? 1.5 15.836 11.828 1 95.56 96 GLY B N 1
ATOM 2075 C CA . GLY B 1 96 ? 0.471 15.273 10.969 1 95.56 96 GLY B CA 1
ATOM 2076 C C . GLY B 1 96 ? -0.049 16.266 9.945 1 95.56 96 GLY B C 1
ATOM 2077 O O . GLY B 1 96 ? -0.215 15.914 8.773 1 95.56 96 GLY B O 1
ATOM 2078 N N . ILE B 1 97 ? -0.211 17.469 10.414 1 96.62 97 ILE B N 1
ATOM 2079 C CA . ILE B 1 97 ? -0.682 18.516 9.516 1 96.62 97 ILE B CA 1
ATOM 2080 C C . ILE B 1 97 ? 0.347 18.75 8.414 1 96.62 97 ILE B C 1
ATOM 2082 O O . ILE B 1 97 ? -0.012 18.906 7.242 1 96.62 97 ILE B O 1
ATOM 2086 N N . ASP B 1 98 ? 1.636 18.766 8.789 1 95.69 98 ASP B N 1
ATOM 2087 C CA . ASP B 1 98 ? 2.701 18.938 7.805 1 95.69 98 ASP B CA 1
ATOM 2088 C C . ASP B 1 98 ? 2.656 17.859 6.742 1 95.69 98 ASP B C 1
ATOM 2090 O O . ASP B 1 98 ? 2.818 18.125 5.551 1 95.69 98 ASP B O 1
ATOM 2094 N N . ALA B 1 99 ? 2.453 16.641 7.148 1 95.62 99 ALA B N 1
ATOM 2095 C CA . ALA B 1 99 ? 2.396 15.516 6.215 1 95.62 99 ALA B CA 1
ATOM 2096 C C . ALA B 1 99 ? 1.265 15.695 5.207 1 95.62 99 ALA B C 1
ATOM 2098 O O . ALA B 1 99 ? 1.482 15.602 3.998 1 95.62 99 ALA B O 1
ATOM 2099 N N . VAL B 1 100 ? 0.099 16.016 5.695 1 97.31 100 VAL B N 1
ATOM 2100 C CA . VAL B 1 100 ? -1.045 16.188 4.805 1 97.31 100 VAL B CA 1
ATOM 2101 C C . VAL B 1 100 ? -0.811 17.375 3.875 1 97.31 100 VAL B C 1
ATOM 2103 O O . VAL B 1 100 ? -1.144 17.312 2.689 1 97.31 100 VAL B O 1
ATOM 2106 N N . ARG B 1 101 ? -0.216 18.422 4.441 1 97.06 101 ARG B N 1
ATOM 2107 C CA . ARG B 1 101 ? 0.109 19.578 3.619 1 97.06 101 ARG B CA 1
ATOM 2108 C C . ARG B 1 101 ? 1.037 19.203 2.471 1 97.06 101 ARG B C 1
ATOM 2110 O O . ARG B 1 101 ? 0.894 19.703 1.355 1 97.06 101 ARG B O 1
ATOM 2117 N N . THR B 1 102 ? 2.008 18.312 2.748 1 95.06 102 THR B N 1
ATOM 2118 C CA . THR B 1 102 ? 2.926 17.859 1.71 1 95.06 102 THR B CA 1
ATOM 2119 C C . THR B 1 102 ? 2.166 17.141 0.595 1 95.06 102 THR B C 1
ATOM 2121 O O . THR B 1 102 ? 2.496 17.297 -0.583 1 95.06 102 THR B O 1
ATOM 2124 N N . TRP B 1 103 ? 1.157 16.391 0.901 1 96.44 103 TRP B N 1
ATOM 2125 C CA . TRP B 1 103 ? 0.363 15.688 -0.104 1 96.44 103 TRP B CA 1
ATOM 2126 C C . TRP B 1 103 ? -0.533 16.656 -0.863 1 96.44 103 TRP B C 1
ATOM 2128 O O . TRP B 1 103 ? -0.604 16.625 -2.094 1 96.44 103 TRP B O 1
ATOM 2138 N N . VAL B 1 104 ? -1.181 17.562 -0.14 1 97.88 104 VAL B N 1
ATOM 2139 C CA . VAL B 1 104 ? -2.076 18.531 -0.763 1 97.88 104 VAL B CA 1
ATOM 2140 C C . VAL B 1 104 ? -1.294 19.406 -1.741 1 97.88 104 VAL B C 1
ATOM 2142 O O . VAL B 1 104 ? -1.798 19.75 -2.812 1 97.88 104 VAL B O 1
ATOM 2145 N N . ALA B 1 105 ? -0.066 19.703 -1.412 1 96.81 105 ALA B N 1
ATOM 2146 C CA . ALA B 1 105 ? 0.779 20.562 -2.238 1 96.81 105 ALA B CA 1
ATOM 2147 C C . ALA B 1 105 ? 1.08 19.906 -3.582 1 96.81 105 ALA B C 1
ATOM 2149 O O . ALA B 1 105 ? 1.502 20.578 -4.527 1 96.81 105 ALA B O 1
ATOM 2150 N N . GLN B 1 106 ? 0.882 18.656 -3.699 1 96.06 106 GLN B N 1
ATOM 2151 C CA . GLN B 1 106 ? 1.124 17.953 -4.953 1 96.06 106 GLN B CA 1
ATOM 2152 C C . GLN B 1 106 ? 0.038 18.266 -5.98 1 96.06 106 GLN B C 1
ATOM 2154 O O . GLN B 1 106 ? 0.152 17.875 -7.145 1 96.06 106 GLN B O 1
ATOM 2159 N N . LYS B 1 107 ? -0.94 18.938 -5.566 1 97.69 107 LYS B N 1
ATOM 2160 C CA . LYS B 1 107 ? -1.992 19.359 -6.484 1 97.69 107 LYS B CA 1
ATOM 2161 C C . LYS B 1 107 ? -1.403 20.016 -7.734 1 97.69 107 LYS B C 1
ATOM 2163 O O . LYS B 1 107 ? -1.897 19.797 -8.844 1 97.69 107 LYS B O 1
ATOM 2168 N N . LYS B 1 108 ? -0.384 20.75 -7.57 1 97.75 108 LYS B N 1
ATOM 2169 C CA . LYS B 1 108 ? 0.244 21.484 -8.664 1 97.75 108 LYS B CA 1
ATOM 2170 C C . LYS B 1 108 ? 0.759 20.531 -9.742 1 97.75 108 LYS B C 1
ATOM 2172 O O . LYS B 1 108 ? 0.962 20.938 -10.891 1 97.75 108 LYS B O 1
ATOM 2177 N N . ASN B 1 109 ? 0.961 19.281 -9.398 1 97.06 109 ASN B N 1
ATOM 2178 C CA . ASN B 1 109 ? 1.509 18.297 -10.32 1 97.06 109 ASN B CA 1
ATOM 2179 C C . ASN B 1 109 ? 0.41 17.438 -10.945 1 97.06 109 ASN B C 1
ATOM 2181 O O . ASN B 1 109 ? 0.691 16.547 -11.758 1 97.06 109 ASN B O 1
ATOM 2185 N N . TYR B 1 110 ? -0.854 17.625 -10.578 1 97.44 110 TYR B N 1
ATOM 2186 C CA . TYR B 1 110 ? -1.953 16.828 -11.102 1 97.44 110 TYR B CA 1
ATOM 2187 C C . TYR B 1 110 ? -2.621 17.531 -12.281 1 97.44 110 TYR B C 1
ATOM 2189 O O . TYR B 1 110 ? -3.158 18.625 -12.133 1 97.44 110 TYR B O 1
ATOM 2197 N N . ASN B 1 111 ? -2.576 16.875 -13.391 1 97.44 111 ASN B N 1
ATOM 2198 C CA . ASN B 1 111 ? -3.295 17.359 -14.57 1 97.44 111 ASN B CA 1
ATOM 2199 C C . ASN B 1 111 ? -4.656 16.672 -14.711 1 97.44 111 ASN B C 1
ATOM 2201 O O . ASN B 1 111 ? -4.738 15.508 -15.086 1 97.44 111 ASN B O 1
ATOM 2205 N N . HIS B 1 112 ? -5.691 17.359 -14.492 1 95.62 112 HIS B N 1
ATOM 2206 C CA . HIS B 1 112 ? -7.047 16.828 -14.461 1 95.62 112 HIS B CA 1
ATOM 2207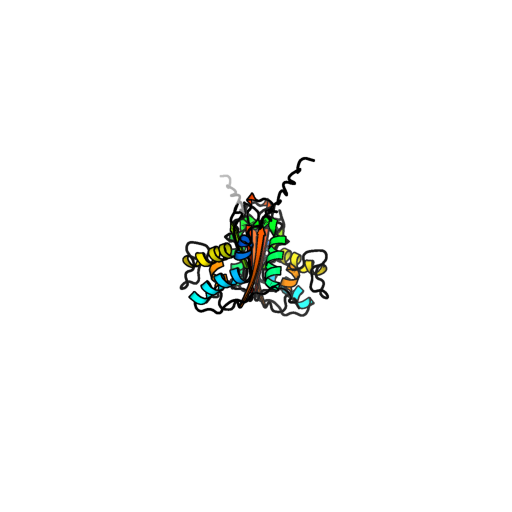 C C . HIS B 1 112 ? -7.496 16.375 -15.844 1 95.62 112 HIS B C 1
ATOM 2209 O O . HIS B 1 112 ? -8.18 15.352 -15.977 1 95.62 112 HIS B O 1
ATOM 2215 N N . THR B 1 113 ? -7.074 17.062 -16.844 1 95.69 113 THR B N 1
ATOM 2216 C CA . THR B 1 113 ? -7.484 16.75 -18.203 1 95.69 113 THR B CA 1
ATOM 2217 C C . THR B 1 113 ? -6.941 15.398 -18.641 1 95.69 113 THR B C 1
ATOM 2219 O O . THR B 1 113 ? -7.695 14.539 -19.109 1 95.69 113 THR B O 1
ATOM 2222 N N . SER B 1 114 ? -5.703 15.125 -18.422 1 95 114 SER B N 1
ATOM 2223 C CA . SER B 1 114 ? -5.09 13.875 -18.859 1 95 114 SER B CA 1
ATOM 2224 C C . SER B 1 114 ? -5.156 12.82 -17.766 1 95 114 SER B C 1
ATOM 2226 O O . SER B 1 114 ? -4.793 11.664 -18 1 95 114 SER B O 1
ATOM 2228 N N . ASN B 1 115 ? -5.609 13.219 -16.531 1 95.38 115 ASN B N 1
ATOM 2229 C CA . ASN B 1 115 ? -5.625 12.32 -15.375 1 95.38 115 ASN B CA 1
ATOM 2230 C C . ASN B 1 115 ? -4.254 11.703 -15.125 1 95.38 115 ASN B C 1
ATOM 2232 O O . ASN B 1 115 ? -4.125 10.477 -15.039 1 95.38 115 ASN B O 1
ATOM 2236 N N . SER B 1 116 ? -3.277 12.617 -15.039 1 93.75 116 SER B N 1
ATOM 2237 C CA . SER B 1 116 ? -1.9 12.156 -14.891 1 93.75 116 SER B CA 1
ATOM 2238 C C . SER B 1 116 ? -1.083 13.125 -14.039 1 93.75 116 SER B C 1
ATOM 2240 O O . SER B 1 116 ? -1.502 14.266 -13.805 1 93.75 116 SER B O 1
ATOM 2242 N N . CYS B 1 117 ? 0.012 12.602 -13.5 1 92.25 117 CYS B N 1
ATOM 2243 C CA . CYS B 1 117 ? 0.97 13.445 -12.797 1 92.25 117 CYS B CA 1
ATOM 2244 C C . CYS B 1 117 ? 2.004 14.016 -13.766 1 92.25 117 CYS B C 1
ATOM 2246 O O . CYS B 1 117 ? 2.688 13.266 -14.461 1 92.25 117 CYS B O 1
ATOM 2248 N N . VAL B 1 118 ? 2.115 15.297 -13.75 1 95.06 118 VAL B N 1
ATOM 2249 C CA . VAL B 1 118 ? 3.039 15.992 -14.641 1 95.06 118 VAL B CA 1
ATOM 2250 C C . VAL B 1 118 ? 3.953 16.906 -13.82 1 95.06 118 VAL B C 1
ATOM 2252 O O . VAL B 1 118 ? 3.479 17.719 -13.023 1 95.06 118 VAL B O 1
ATOM 2255 N N . GLY B 1 119 ? 5.285 16.734 -14 1 92.94 119 GLY B N 1
ATOM 2256 C CA . GLY B 1 119 ? 6.234 17.594 -13.312 1 92.94 119 GLY B CA 1
ATOM 2257 C C . GLY B 1 119 ? 6.566 17.125 -11.914 1 92.94 119 GLY B C 1
ATOM 2258 O O . GLY B 1 119 ? 7.34 17.766 -11.203 1 92.94 119 GLY B O 1
ATOM 2259 N N . GLY B 1 120 ? 6.016 16.031 -11.461 1 90.69 120 GLY B N 1
ATOM 2260 C CA . GLY B 1 120 ? 6.27 15.492 -10.133 1 90.69 120 GLY B CA 1
ATOM 2261 C C . GLY B 1 120 ? 5.176 14.555 -9.648 1 90.69 120 GLY B C 1
ATOM 2262 O O . GLY B 1 120 ? 4.219 14.289 -10.375 1 90.69 120 GLY B O 1
ATOM 2263 N N . GLU B 1 121 ? 5.371 14.117 -8.406 1 89.81 121 GLU B N 1
ATOM 2264 C CA . GLU B 1 121 ? 4.406 13.195 -7.805 1 89.81 121 GLU B CA 1
ATOM 2265 C C . GLU B 1 121 ? 3.105 13.914 -7.457 1 89.81 121 GLU B C 1
ATOM 2267 O O . GLU B 1 121 ? 3.127 15.055 -6.984 1 89.81 121 GLU B O 1
ATOM 2272 N N . CYS B 1 122 ? 1.925 13.242 -7.707 1 94.56 122 CYS B N 1
ATOM 2273 C CA . CYS B 1 122 ? 0.65 13.883 -7.41 1 94.56 122 CYS B CA 1
ATOM 2274 C C . CYS B 1 122 ? -0.287 12.93 -6.684 1 94.56 122 CYS B C 1
ATOM 2276 O O . CYS B 1 122 ? -1.383 13.312 -6.273 1 94.56 122 CYS B O 1
ATOM 2278 N N . ARG B 1 123 ? 0.11 11.711 -6.438 1 92.19 123 ARG B N 1
ATOM 2279 C CA . ARG B 1 123 ? -0.816 10.688 -5.98 1 92.19 123 ARG B CA 1
ATOM 2280 C C . ARG B 1 123 ? -1.145 10.859 -4.5 1 92.19 123 ARG B C 1
ATOM 2282 O O . ARG B 1 123 ? -2.148 10.336 -4.016 1 92.19 123 ARG B O 1
ATOM 2289 N N . GLY B 1 124 ? -0.242 11.516 -3.805 1 95.25 124 GLY B N 1
ATOM 2290 C CA . GLY B 1 124 ? -0.638 11.906 -2.461 1 95.25 124 GLY B CA 1
ATOM 2291 C C . GLY B 1 124 ? -1.853 12.82 -2.438 1 95.25 124 GLY B C 1
ATOM 2292 O O . GLY B 1 124 ? -2.736 12.664 -1.595 1 95.25 124 GLY B O 1
ATOM 2293 N N . TYR B 1 125 ? -1.86 13.719 -3.34 1 96.88 125 TYR B N 1
ATOM 2294 C CA . TYR B 1 125 ? -2.973 14.656 -3.457 1 96.88 125 TYR B CA 1
ATOM 2295 C C . TYR B 1 125 ? -4.234 13.945 -3.932 1 96.88 125 TYR B C 1
ATOM 2297 O O . TYR B 1 125 ? -5.312 14.133 -3.361 1 96.88 125 TYR B O 1
ATOM 2305 N N . THR B 1 126 ? -4.086 13.117 -5 1 97.19 126 THR B N 1
ATOM 2306 C CA . THR B 1 126 ? -5.273 12.484 -5.562 1 97.19 126 THR B CA 1
ATOM 2307 C C . THR B 1 126 ? -5.918 11.547 -4.543 1 97.19 126 THR B C 1
ATOM 2309 O O . THR B 1 126 ? -7.145 11.438 -4.48 1 97.19 126 THR B O 1
ATOM 2312 N N . GLN B 1 127 ? -5.105 10.953 -3.686 1 96.56 127 GLN B N 1
ATOM 2313 C CA . GLN B 1 127 ? -5.68 10.148 -2.613 1 96.56 127 GLN B CA 1
ATOM 2314 C C . GLN B 1 127 ? -6.449 11.016 -1.624 1 96.56 127 GLN B C 1
ATOM 2316 O O . GLN B 1 127 ? -7.547 10.656 -1.191 1 96.56 127 GLN B O 1
ATOM 2321 N N . VAL B 1 128 ? -5.91 12.148 -1.291 1 98.19 128 VAL B N 1
ATOM 2322 C CA . VAL B 1 128 ? -6.543 13.047 -0.335 1 98.19 128 VAL B CA 1
ATOM 2323 C C . VAL B 1 128 ? -7.941 13.414 -0.819 1 98.19 128 VAL B C 1
ATOM 2325 O O . VAL B 1 128 ? -8.891 13.438 -0.033 1 98.19 128 VAL B O 1
ATOM 2328 N N . VAL B 1 129 ? -8.109 13.633 -2.104 1 98.69 129 VAL B N 1
ATOM 2329 C CA . VAL B 1 129 ? -9.352 14.211 -2.598 1 98.69 129 VAL B CA 1
ATOM 2330 C C . VAL B 1 129 ? -10.156 13.141 -3.338 1 98.69 129 VAL B C 1
ATOM 2332 O O . VAL B 1 129 ? -11.078 13.453 -4.094 1 98.69 129 VAL B O 1
ATOM 2335 N N . TRP B 1 130 ? -9.789 11.914 -3.199 1 98.19 130 TRP B N 1
ATOM 2336 C CA . TRP B 1 130 ? -10.484 10.836 -3.9 1 98.19 130 TRP B CA 1
ATOM 2337 C C . TRP B 1 130 ? -11.953 10.789 -3.494 1 98.19 130 TRP B C 1
ATOM 2339 O O . TRP B 1 130 ? -12.281 10.555 -2.326 1 98.19 130 TRP B O 1
ATOM 2349 N N . LYS B 1 131 ? -12.844 10.906 -4.41 1 98.5 131 LYS B N 1
ATOM 2350 C CA . LYS B 1 131 ? -14.25 11.227 -4.16 1 98.5 131 LYS B CA 1
ATOM 2351 C C . LYS B 1 131 ? -14.938 10.109 -3.377 1 98.5 131 LYS B C 1
ATOM 2353 O O . LYS B 1 131 ? -15.781 10.383 -2.52 1 98.5 131 LYS B O 1
ATOM 2358 N N . THR B 1 132 ? -14.594 8.898 -3.623 1 97.06 132 THR B N 1
ATOM 2359 C CA . THR B 1 132 ? -15.359 7.805 -3.031 1 97.06 132 THR B CA 1
ATOM 2360 C C . THR B 1 132 ? -14.773 7.402 -1.681 1 97.06 132 THR B C 1
ATOM 2362 O O . THR B 1 132 ? -15.383 6.625 -0.942 1 97.06 132 THR B O 1
ATOM 2365 N N . THR B 1 133 ? -13.617 7.941 -1.355 1 97.75 133 THR B N 1
ATOM 2366 C CA . THR B 1 133 ? -13.062 7.707 -0.025 1 97.75 133 THR B CA 1
ATOM 2367 C C . THR B 1 133 ? -13.891 8.43 1.037 1 97.75 133 THR B C 1
ATOM 2369 O O . THR B 1 133 ? -14.281 9.578 0.847 1 97.75 133 THR B O 1
ATOM 2372 N N . THR B 1 134 ? -14.148 7.742 2.205 1 98.31 134 THR B N 1
ATOM 2373 C CA . THR B 1 134 ? -15.008 8.375 3.199 1 98.31 134 THR B CA 1
ATOM 2374 C C . THR B 1 134 ? -14.352 8.352 4.574 1 98.31 134 THR B C 1
ATOM 2376 O O . THR B 1 134 ? -14.797 9.047 5.492 1 98.31 134 THR B O 1
ATOM 2379 N N . HIS B 1 135 ? -13.305 7.512 4.723 1 98.06 135 HIS B N 1
ATOM 2380 C CA . HIS B 1 135 ? -12.688 7.348 6.035 1 98.06 135 HIS B CA 1
ATOM 2381 C C . HIS B 1 135 ? -11.164 7.434 5.945 1 98.06 135 HIS B C 1
ATOM 2383 O O . HIS B 1 135 ? -10.578 7.055 4.93 1 98.06 135 HIS B O 1
ATOM 2389 N N . VAL B 1 136 ? -10.547 7.883 7.047 1 98.19 136 VAL B N 1
ATOM 2390 C CA . VAL B 1 136 ? -9.094 7.945 7.129 1 98.19 136 VAL B CA 1
ATOM 2391 C C . VAL B 1 136 ? -8.641 7.66 8.562 1 98.19 136 VAL B C 1
ATOM 2393 O O . VAL B 1 136 ? -9.406 7.836 9.508 1 98.19 136 VAL B O 1
ATOM 2396 N N . GLY B 1 137 ? -7.531 7.121 8.719 1 97.69 137 GLY B N 1
ATOM 2397 C CA . GLY B 1 137 ? -6.75 7 9.938 1 97.69 137 GLY B CA 1
ATOM 2398 C C . GLY B 1 137 ? -5.258 7.168 9.711 1 97.69 137 GLY B C 1
ATOM 2399 O O . GLY B 1 137 ? -4.727 6.699 8.703 1 97.69 137 GLY B O 1
ATOM 2400 N N . CYS B 1 138 ? -4.613 7.844 10.656 1 97.38 138 CYS B N 1
ATOM 2401 C CA . CYS B 1 138 ? -3.205 8.172 10.453 1 97.38 138 CYS B CA 1
ATOM 2402 C C . CYS B 1 138 ? -2.385 7.84 11.688 1 97.38 138 CYS B C 1
ATOM 2404 O O . CYS B 1 138 ? -2.926 7.75 12.797 1 97.38 138 CYS B O 1
ATOM 2406 N N . ALA B 1 139 ? -1.126 7.656 11.453 1 96.12 139 ALA B N 1
ATOM 2407 C CA . ALA B 1 139 ? -0.16 7.434 12.531 1 96.12 139 ALA B CA 1
ATOM 2408 C C . ALA B 1 139 ? 1.136 8.195 12.266 1 96.12 139 ALA B C 1
ATOM 2410 O O . ALA B 1 139 ? 1.478 8.469 11.109 1 96.12 139 ALA B O 1
ATOM 2411 N N . ARG B 1 140 ? 1.727 8.531 13.266 1 94.62 140 ARG B N 1
ATOM 2412 C CA . ARG B 1 140 ? 2.975 9.281 13.273 1 94.62 140 ARG B CA 1
ATOM 2413 C C . ARG B 1 140 ? 4.012 8.617 14.172 1 94.62 140 ARG B C 1
ATOM 2415 O O . ARG B 1 140 ? 3.746 8.352 15.344 1 94.62 140 ARG B O 1
ATOM 2422 N N . VAL B 1 141 ? 5.219 8.367 13.586 1 91.62 141 VAL B N 1
ATOM 2423 C CA . VAL B 1 141 ? 6.234 7.645 14.344 1 91.62 141 VAL B CA 1
ATOM 2424 C C . VAL B 1 141 ? 7.578 8.367 14.234 1 91.62 141 VAL B C 1
ATOM 2426 O O . VAL B 1 141 ? 7.992 8.742 13.133 1 91.62 141 VAL B O 1
ATOM 2429 N N . MET B 1 142 ? 8.234 8.578 15.336 1 90.44 142 MET B N 1
ATOM 2430 C CA . MET B 1 142 ? 9.617 9.062 15.344 1 90.44 142 MET B CA 1
ATOM 2431 C C . MET B 1 142 ? 10.594 7.906 15.164 1 90.44 142 MET B C 1
ATOM 2433 O O . MET B 1 142 ? 10.531 6.914 15.891 1 90.44 142 MET B O 1
ATOM 2437 N N . CYS B 1 143 ? 11.469 8.031 14.133 1 89 143 CYS B N 1
ATOM 2438 C CA . CYS B 1 143 ? 12.477 7.004 13.906 1 89 143 CYS B CA 1
ATOM 2439 C C . CYS B 1 143 ? 13.477 6.957 15.055 1 89 143 CYS B C 1
ATOM 2441 O O . CYS B 1 143 ? 13.758 7.98 15.68 1 89 143 CYS B O 1
ATOM 2443 N N . ASP B 1 144 ? 13.961 5.715 15.344 1 83.5 144 ASP B N 1
ATOM 2444 C CA . ASP B 1 144 ? 14.898 5.535 16.453 1 83.5 144 ASP B CA 1
ATOM 2445 C C . ASP B 1 144 ? 16.156 6.367 16.234 1 83.5 144 ASP B C 1
ATOM 2447 O O . ASP B 1 144 ? 16.688 6.973 17.172 1 83.5 144 ASP B O 1
ATOM 2451 N N . ASN B 1 145 ? 16.672 6.18 15 1 76.31 145 ASN B N 1
ATOM 2452 C CA . ASN B 1 145 ? 17.75 7.098 14.648 1 76.31 145 ASN B CA 1
ATOM 2453 C C . ASN B 1 145 ? 17.203 8.484 14.312 1 76.31 145 ASN B C 1
ATOM 2455 O O . ASN B 1 145 ? 16.594 8.68 13.266 1 76.31 145 ASN B O 1
ATOM 2459 N N . LYS B 1 146 ? 17.375 9.266 15.203 1 66.12 146 LYS B N 1
ATOM 2460 C CA . LYS B 1 146 ? 16.797 10.602 15.117 1 66.12 146 LYS B CA 1
ATOM 2461 C C . LYS B 1 146 ? 17.141 11.266 13.789 1 66.12 146 LYS B C 1
ATOM 2463 O O . LYS B 1 146 ? 16.391 12.117 13.297 1 66.12 146 LYS B O 1
ATOM 2468 N N . ASN B 1 147 ? 18.141 10.836 13.32 1 74.75 147 ASN B N 1
ATOM 2469 C CA . ASN B 1 147 ? 18.562 11.414 12.047 1 74.75 147 ASN B CA 1
ATOM 2470 C C . ASN B 1 147 ? 17.656 10.945 10.906 1 74.75 147 ASN B C 1
ATOM 2472 O O . ASN B 1 147 ? 17.641 11.555 9.836 1 74.75 147 ASN B O 1
ATOM 2476 N N . ALA B 1 148 ? 16.844 10 11.164 1 81.75 148 ALA B N 1
ATOM 2477 C CA . ALA B 1 148 ? 15.938 9.523 10.133 1 81.75 148 ALA B CA 1
ATOM 2478 C C . ALA B 1 148 ? 14.617 10.297 10.164 1 81.75 148 ALA B C 1
ATOM 2480 O O . ALA B 1 148 ? 13.859 10.281 9.195 1 81.75 148 ALA B O 1
ATOM 2481 N N . GLY B 1 149 ? 14.359 11 11.336 1 89.56 149 GLY B N 1
ATOM 2482 C CA . GLY B 1 149 ? 13.242 11.93 11.414 1 89.56 149 GLY B CA 1
ATOM 2483 C C . GLY B 1 149 ? 11.938 11.25 11.789 1 89.56 149 GLY B C 1
ATOM 2484 O O . GLY B 1 149 ? 11.922 10.32 12.609 1 89.56 149 GLY B O 1
ATOM 2485 N N . ILE B 1 150 ? 10.797 11.852 11.352 1 91.62 150 ILE B N 1
ATOM 2486 C CA . ILE B 1 150 ? 9.453 11.398 11.664 1 91.62 150 ILE B CA 1
ATOM 2487 C C . ILE B 1 150 ? 8.75 10.938 10.391 1 91.62 150 ILE B C 1
ATOM 2489 O O . ILE B 1 150 ? 8.852 11.586 9.344 1 91.62 150 ILE B O 1
ATOM 2493 N N . VAL B 1 151 ? 8.07 9.812 10.523 1 92.44 151 VAL B N 1
ATOM 2494 C CA . VAL B 1 151 ? 7.293 9.273 9.414 1 92.44 151 VAL B CA 1
ATOM 2495 C C . VAL B 1 151 ? 5.805 9.32 9.758 1 92.44 151 VAL B C 1
ATOM 2497 O O . VAL B 1 151 ? 5.41 9.016 10.883 1 92.44 151 VAL B O 1
ATOM 2500 N N . VAL B 1 152 ? 5.039 9.797 8.805 1 94.62 152 VAL B N 1
ATOM 2501 C CA . VAL B 1 152 ? 3.588 9.844 8.961 1 94.62 152 VAL B CA 1
ATOM 2502 C C . VAL B 1 152 ? 2.926 8.977 7.891 1 94.62 152 VAL B C 1
ATOM 2504 O O . VAL B 1 152 ? 3.305 9.023 6.719 1 94.62 152 VAL B O 1
ATOM 2507 N N . SER B 1 153 ? 1.994 8.156 8.266 1 94.56 153 SER B N 1
ATOM 2508 C CA . SER B 1 153 ? 1.2 7.301 7.391 1 94.56 153 SER B CA 1
ATOM 2509 C C . SER B 1 153 ? -0.292 7.555 7.574 1 94.56 153 SER B C 1
ATOM 2511 O O . SER B 1 153 ? -0.766 7.719 8.695 1 94.56 153 SER B O 1
ATOM 2513 N N . CYS B 1 154 ? -1.046 7.656 6.469 1 96 154 CYS B N 1
ATOM 2514 C CA . CYS B 1 154 ? -2.502 7.734 6.504 1 96 154 CYS B CA 1
ATOM 2515 C C . CYS B 1 154 ? -3.131 6.68 5.605 1 96 154 CYS B C 1
ATOM 2517 O O . CYS B 1 154 ? -2.799 6.59 4.422 1 96 154 CYS B O 1
ATOM 2519 N N . VAL B 1 155 ? -4 5.922 6.137 1 94.94 155 VAL B N 1
ATOM 2520 C CA . VAL B 1 155 ? -4.723 4.879 5.414 1 94.94 155 VAL B CA 1
ATOM 2521 C C . VAL B 1 155 ? -6.164 5.324 5.168 1 94.94 155 VAL B C 1
ATOM 2523 O O . VAL B 1 155 ? -6.809 5.879 6.059 1 94.94 155 VAL B O 1
ATOM 2526 N N . TYR B 1 156 ? -6.602 5.07 3.961 1 96.06 156 TYR B N 1
ATOM 2527 C CA . TYR B 1 156 ? -7.902 5.551 3.508 1 96.06 156 TYR B CA 1
ATOM 2528 C C . TYR B 1 156 ? -8.805 4.387 3.104 1 96.06 156 TYR B C 1
ATOM 2530 O O . TYR B 1 156 ? -8.32 3.369 2.6 1 96.06 156 TYR B O 1
ATOM 2538 N N . PHE B 1 157 ? -10.164 4.609 3.289 1 94 157 PHE B N 1
ATOM 2539 C CA . PHE B 1 157 ? -11.117 3.592 2.852 1 94 157 PHE B CA 1
ATOM 2540 C C . PHE B 1 157 ? -12.422 4.23 2.396 1 94 157 PHE B C 1
ATOM 2542 O O . PHE B 1 157 ? -12.961 5.105 3.078 1 94 157 PHE B O 1
ATOM 2549 N N . PRO B 1 158 ? -13.031 3.715 1.343 1 92.94 158 PRO B N 1
ATOM 2550 C CA . PRO B 1 158 ? -12.398 2.887 0.316 1 92.94 158 PRO B CA 1
ATOM 2551 C C . PRO B 1 158 ? -11.148 3.537 -0.273 1 92.94 158 PRO B C 1
ATOM 2553 O O . PRO B 1 158 ? -11.008 4.762 -0.244 1 92.94 158 PRO B O 1
ATOM 2556 N N . PRO B 1 159 ? -10.219 2.684 -0.702 1 93.31 159 PRO B N 1
ATOM 2557 C CA . PRO B 1 159 ? -8.961 3.244 -1.217 1 93.31 159 PRO B CA 1
ATOM 2558 C C . PRO B 1 159 ? -9.172 4.086 -2.475 1 93.31 159 PRO B C 1
ATOM 2560 O O . PRO B 1 159 ? -10.023 3.766 -3.305 1 93.31 159 PRO B O 1
ATOM 2563 N N . GLY B 1 160 ? -8.352 5.16 -2.555 1 93.75 160 GLY B N 1
ATOM 2564 C CA . GLY B 1 160 ? -8.234 5.922 -3.789 1 93.75 160 GLY B CA 1
ATOM 2565 C C . GLY B 1 160 ? -7.078 5.473 -4.66 1 93.75 160 GLY B C 1
ATOM 2566 O O . GLY B 1 160 ? -6.535 4.383 -4.461 1 93.75 160 GLY B O 1
ATOM 2567 N N . ASN B 1 161 ? -6.824 6.258 -5.641 1 91.56 161 ASN B N 1
ATOM 2568 C CA . ASN B 1 161 ? -5.762 5.996 -6.605 1 91.56 161 ASN B CA 1
ATOM 2569 C C . ASN B 1 161 ? -5.969 4.66 -7.316 1 91.56 161 ASN B C 1
ATOM 2571 O O . ASN B 1 161 ? -5.023 3.893 -7.492 1 91.56 161 ASN B O 1
ATOM 2575 N N . ILE B 1 162 ? -7.258 4.367 -7.516 1 88.88 162 ILE B N 1
ATOM 2576 C CA . ILE B 1 162 ? -7.598 3.205 -8.328 1 88.88 162 ILE B CA 1
ATOM 2577 C C . ILE B 1 162 ? -7.156 3.436 -9.773 1 88.88 162 ILE B C 1
ATOM 2579 O O . ILE B 1 162 ? -7.504 4.457 -10.375 1 88.88 162 ILE B O 1
ATOM 2583 N N . PRO B 1 163 ? -6.375 2.475 -10.25 1 83.81 163 PRO B N 1
ATOM 2584 C CA . PRO B 1 163 ? -5.852 2.68 -11.602 1 83.81 163 PRO B CA 1
ATOM 2585 C C . PRO B 1 163 ? -6.945 3 -12.617 1 83.81 163 PRO B C 1
ATOM 2587 O O . PRO B 1 163 ? -8.023 2.406 -12.578 1 83.81 163 PRO B O 1
ATOM 2590 N N . ALA B 1 164 ? -6.676 3.959 -13.438 1 84.88 164 ALA B N 1
ATOM 2591 C CA . ALA B 1 164 ? -7.473 4.359 -14.594 1 84.88 164 ALA B CA 1
ATOM 2592 C C . ALA B 1 164 ? -8.711 5.137 -14.156 1 84.88 164 ALA B C 1
ATOM 2594 O O . ALA B 1 164 ? -9.523 5.547 -15 1 84.88 164 ALA B O 1
ATOM 2595 N N . LEU B 1 165 ? -8.93 5.277 -12.914 1 91 165 LEU B N 1
ATOM 2596 C CA . LEU B 1 165 ? -10.039 6.094 -12.438 1 91 165 LEU B CA 1
ATOM 2597 C C . LEU B 1 165 ? -9.555 7.469 -11.992 1 91 165 LEU B C 1
ATOM 2599 O O . LEU B 1 165 ? -8.367 7.645 -11.688 1 91 165 LEU B O 1
ATOM 2603 N N . ARG B 1 166 ? -10.5 8.391 -12.039 1 95.06 166 ARG B N 1
ATOM 2604 C CA . ARG B 1 166 ? -10.211 9.766 -11.641 1 95.06 166 ARG B CA 1
ATOM 2605 C C . ARG B 1 166 ? -10.562 9.992 -10.172 1 95.06 166 ARG B C 1
ATOM 2607 O O . ARG B 1 166 ? -11.5 9.383 -9.656 1 95.06 166 ARG B O 1
ATOM 2614 N N . PRO B 1 167 ? -9.859 10.914 -9.516 1 96.81 167 PRO B N 1
ATOM 2615 C CA . PRO B 1 167 ? -10.141 11.18 -8.102 1 96.81 167 PRO B CA 1
ATOM 2616 C C . PRO B 1 167 ? -11.5 11.852 -7.891 1 96.81 167 PRO B C 1
ATOM 2618 O O . PRO B 1 167 ? -12.148 11.625 -6.867 1 96.81 167 PRO B O 1
ATOM 2621 N N . TYR B 1 168 ? -11.805 12.719 -8.844 1 95.69 168 TYR B N 1
ATOM 2622 C CA . TYR B 1 168 ? -13.078 13.422 -8.773 1 95.69 168 TYR B CA 1
ATOM 2623 C C . TYR B 1 168 ? -13.461 13.992 -10.141 1 95.69 168 TYR B C 1
ATOM 2625 O O . TYR B 1 168 ? -12.617 14.109 -11.023 1 95.69 168 TYR B O 1
#